Protein AF-0000000087064200 (afdb_homodimer)

Sequence (188 aa):
MVAATTAAKCGSTYVKVKMEGNAIARKIDISVHRSFESLTATLMRMFDICDEHLQKSFKIAYQDREGDWLLAEDVPWRTFIRCL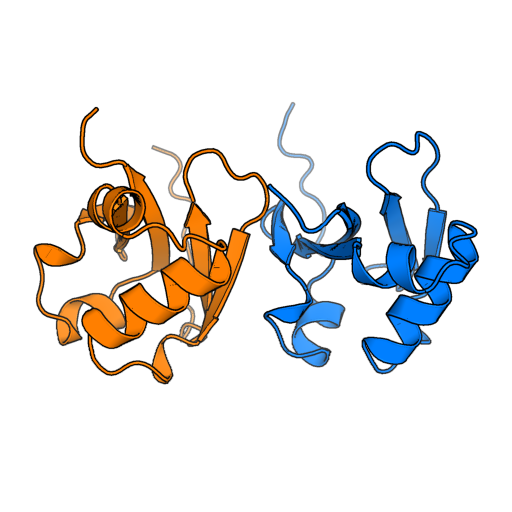KCIKLIRSGCMVAATTAAKCGSTYVKVKMEGNAIARKIDISVHRSFESLTATLMRMFDICDEHLQKSFKIAYQDREGDWLLAEDVPWRTFIRCLKCIKLIRSGC

Solvent-accessible surface area (backbone atoms only — not comparable to full-atom values): 11210 Å² total; per-residue (Å²): 133,78,80,71,76,77,68,88,56,91,61,66,57,55,32,45,36,40,38,73,97,49,94,70,66,49,76,44,63,54,76,82,44,89,43,64,67,57,44,50,56,52,51,30,58,74,68,68,53,79,49,66,74,60,54,69,35,46,42,54,31,25,26,36,85,85,65,49,36,29,42,48,88,54,50,58,63,73,58,46,74,72,39,54,60,34,39,33,40,36,74,65,72,129,134,88,71,75,76,73,72,83,54,95,61,66,56,54,32,48,34,37,39,75,96,49,83,59,27,40,46,41,63,54,76,81,46,90,44,64,69,58,43,51,56,51,52,31,56,74,70,68,53,77,51,66,73,61,53,68,36,48,40,51,32,25,25,36,85,86,66,48,78,41,60,48,90,79,49,57,62,73,58,46,74,73,36,54,63,34,38,33,42,37,70,67,74,124

Radius of gyration: 18.04 Å; Cα contacts (8 Å, |Δi|>4): 253; chains: 2; bounding box: 47×46×39 Å

Structure (mmCIF, N/CA/C/O backbone):
data_AF-0000000087064200-model_v1
#
loop_
_entity.id
_entity.type
_entity.pdbx_description
1 polymer 'Auxin-responsive protein'
#
loop_
_atom_site.group_PDB
_atom_site.id
_atom_site.type_symbol
_atom_site.label_atom_id
_atom_site.label_alt_id
_atom_site.label_comp_id
_atom_site.label_asym_id
_atom_site.label_entity_id
_atom_site.label_seq_id
_atom_site.pdbx_PDB_ins_code
_atom_site.Cartn_x
_atom_site.Cartn_y
_atom_site.Cartn_z
_atom_site.occupancy
_atom_site.B_iso_or_equiv
_atom_site.auth_seq_id
_atom_site.auth_comp_id
_atom_site.auth_asym_id
_atom_site.auth_atom_id
_atom_site.pdbx_PDB_model_num
ATOM 1 N N . MET A 1 1 ? -24.531 6.914 13.484 1 25.42 1 MET A N 1
ATOM 2 C CA . MET A 1 1 ? -24 8.266 13.367 1 25.42 1 MET A CA 1
ATOM 3 C C . MET A 1 1 ? -22.812 8.297 12.406 1 25.42 1 MET A C 1
ATOM 5 O O . MET A 1 1 ? -22.094 9.297 12.336 1 25.42 1 MET A O 1
ATOM 9 N N . VAL A 1 2 ? -22.578 7.145 11.641 1 31.11 2 VAL A N 1
ATOM 10 C CA . VAL A 1 2 ? -21.234 6.895 11.148 1 31.11 2 VAL A CA 1
ATOM 11 C C . VAL A 1 2 ? -20.953 7.777 9.93 1 31.11 2 VAL A C 1
ATOM 13 O O . VAL A 1 2 ? -19.812 7.871 9.477 1 31.11 2 VAL A O 1
ATOM 16 N N . ALA A 1 3 ? -21.922 8.047 8.992 1 31.3 3 ALA A N 1
ATOM 17 C CA . ALA A 1 3 ? -21.484 8.57 7.691 1 31.3 3 ALA A CA 1
ATOM 18 C C . ALA A 1 3 ? -21.125 10.047 7.789 1 31.3 3 ALA A C 1
ATOM 20 O O . ALA A 1 3 ? -22 10.906 7.879 1 31.3 3 ALA A O 1
ATOM 21 N N . ALA A 1 4 ? -20.062 10.453 8.523 1 37.19 4 ALA A N 1
ATOM 22 C CA . ALA A 1 4 ? -19.562 11.773 8.18 1 37.19 4 ALA A CA 1
ATOM 23 C C . ALA A 1 4 ? -19.281 11.891 6.684 1 37.19 4 ALA A C 1
ATOM 25 O O . ALA A 1 4 ? -18.562 11.07 6.113 1 37.19 4 ALA A O 1
ATOM 26 N N . THR A 1 5 ? -20.203 12.203 5.891 1 37.56 5 THR A N 1
ATOM 27 C CA . THR A 1 5 ? -20.219 12.57 4.48 1 37.56 5 THR A CA 1
ATOM 28 C C . THR A 1 5 ? -19.031 13.469 4.148 1 37.56 5 THR A C 1
ATOM 30 O O . THR A 1 5 ? -19 14.641 4.547 1 37.56 5 THR A O 1
ATOM 33 N N . THR A 1 6 ? -17.703 12.93 4.426 1 38.12 6 THR A N 1
ATOM 34 C CA . THR A 1 6 ? -16.562 13.789 4.168 1 38.12 6 THR A CA 1
ATOM 35 C C . THR A 1 6 ? -16.656 14.406 2.775 1 38.12 6 THR A C 1
ATOM 37 O O . THR A 1 6 ? -16.781 13.695 1.779 1 38.12 6 THR A O 1
ATOM 40 N N . ALA A 1 7 ? -17.281 15.562 2.539 1 38 7 ALA A N 1
ATOM 41 C CA . ALA A 1 7 ? -17.344 16.484 1.407 1 38 7 ALA A CA 1
ATOM 42 C C . ALA A 1 7 ? -16.047 16.453 0.595 1 38 7 ALA A C 1
ATOM 44 O O . ALA A 1 7 ? -14.977 16.203 1.141 1 38 7 ALA A O 1
ATOM 45 N N . ALA A 1 8 ? -16.016 16.172 -0.638 1 40.62 8 ALA A N 1
ATOM 46 C CA . ALA A 1 8 ? -14.977 16.297 -1.648 1 40.62 8 ALA A CA 1
ATOM 47 C C . ALA A 1 8 ? -14.266 17.641 -1.553 1 40.62 8 ALA A C 1
ATOM 49 O O . ALA A 1 8 ? -14.75 18.641 -2.09 1 40.62 8 ALA A O 1
ATOM 50 N N . LYS A 1 9 ? -14.117 18.328 -0.274 1 45.22 9 LYS A N 1
ATOM 51 C CA . LYS A 1 9 ? -13.656 19.688 -0.099 1 45.22 9 LYS A CA 1
ATOM 52 C C . LYS A 1 9 ? -12.438 19.984 -0.973 1 45.22 9 LYS A C 1
ATOM 54 O O . LYS A 1 9 ? -11.68 19.062 -1.312 1 45.22 9 LYS A O 1
ATOM 59 N N . CYS A 1 10 ? -12.445 20.938 -1.876 1 48.94 10 CYS A N 1
ATOM 60 C CA . CYS A 1 10 ? -11.305 21.641 -2.453 1 48.94 10 CYS A CA 1
ATOM 61 C C . CYS A 1 10 ? -10.094 21.562 -1.527 1 48.94 10 CYS A C 1
ATOM 63 O O . CYS A 1 10 ? -10.023 22.312 -0.542 1 48.94 10 CYS A O 1
ATOM 65 N N . GLY A 1 11 ? -9.781 20.281 -1.042 1 57.41 11 GLY A N 1
ATOM 66 C CA . GLY A 1 11 ? -8.992 19.828 0.089 1 57.41 11 GLY A CA 1
ATOM 67 C C . GLY A 1 11 ? -7.742 20.656 0.32 1 57.41 11 GLY A C 1
ATOM 68 O O . GLY A 1 11 ? -7.102 21.094 -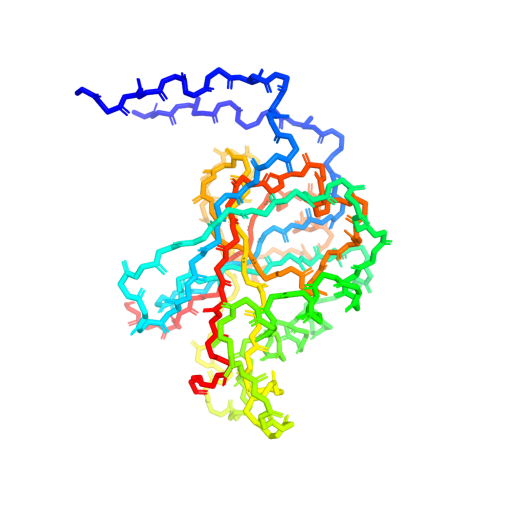0.634 1 57.41 11 GLY A O 1
ATOM 69 N N . SER A 1 12 ? -7.68 21.328 1.457 1 82.62 12 SER A N 1
ATOM 70 C CA . SER A 1 12 ? -6.457 21.953 1.971 1 82.62 12 SER A CA 1
ATOM 71 C C . SER A 1 12 ? -5.223 21.188 1.51 1 82.62 12 SER A C 1
ATOM 73 O O . SER A 1 12 ? -5.238 19.953 1.43 1 82.62 12 SER A O 1
ATOM 75 N N . THR A 1 13 ? -4.297 21.953 0.889 1 93.06 13 THR A N 1
ATOM 76 C CA . THR A 1 13 ? -3.016 21.344 0.558 1 93.06 13 THR A CA 1
ATOM 77 C C . THR A 1 13 ? -2.305 20.859 1.82 1 93.06 13 THR A C 1
ATOM 79 O O . THR A 1 13 ? -1.312 20.125 1.74 1 93.06 13 THR A O 1
ATOM 82 N N . TYR A 1 14 ? -2.914 21.281 2.961 1 96.25 14 TYR A N 1
ATOM 83 C CA . TYR A 1 14 ? -2.369 20.797 4.223 1 96.25 14 TYR A CA 1
ATOM 84 C C . TYR A 1 14 ? -2.973 19.438 4.594 1 96.25 14 TYR A C 1
ATOM 86 O O . TYR A 1 14 ? -4.195 19.266 4.57 1 96.25 14 TYR A O 1
ATOM 94 N N . VAL A 1 15 ? -2.037 18.547 4.965 1 97.75 15 VAL A N 1
ATOM 95 C CA . VAL A 1 15 ? -2.48 17.219 5.371 1 97.75 15 VAL A CA 1
ATOM 96 C C . VAL A 1 15 ? -1.863 16.859 6.719 1 97.75 15 VAL A C 1
ATOM 98 O O . VAL A 1 15 ? -0.764 17.312 7.047 1 97.75 15 VAL A O 1
ATOM 101 N N . LYS A 1 16 ? -2.639 16.094 7.492 1 98.25 16 LYS A N 1
ATOM 102 C CA . LYS A 1 16 ? -2.131 15.586 8.758 1 98.25 16 LYS A CA 1
ATOM 103 C C . LYS A 1 16 ? -1.104 14.477 8.531 1 98.25 16 LYS A C 1
ATOM 105 O O . LYS A 1 16 ? -1.252 13.664 7.617 1 98.25 16 LYS A O 1
ATOM 110 N N . VAL A 1 17 ? -0.124 14.477 9.391 1 98.81 17 VAL A N 1
ATOM 111 C CA . VAL A 1 17 ? 0.912 13.445 9.367 1 98.81 17 VAL A CA 1
ATOM 112 C C . VAL A 1 17 ? 1.034 12.805 10.75 1 98.81 17 VAL A C 1
ATOM 114 O O . VAL A 1 17 ? 1.208 13.508 11.75 1 98.81 17 VAL A O 1
ATOM 117 N N . LYS A 1 18 ? 0.947 11.5 10.766 1 98.62 18 LYS A N 1
ATOM 118 C CA . LYS A 1 18 ? 1.146 10.703 11.977 1 98.62 18 LYS A CA 1
ATOM 119 C C . LYS A 1 18 ? 2.391 9.828 11.859 1 98.62 18 LYS A C 1
ATOM 121 O O . LYS A 1 18 ? 2.85 9.539 10.758 1 98.62 18 LYS A O 1
ATOM 126 N N . MET A 1 19 ? 2.85 9.484 12.938 1 98.25 19 MET A N 1
ATOM 127 C CA . MET A 1 19 ? 3.924 8.492 13 1 98.25 19 MET A CA 1
ATOM 128 C C . MET A 1 19 ? 3.609 7.414 14.031 1 98.25 19 MET A C 1
ATOM 130 O O . MET A 1 19 ? 3.145 7.719 15.133 1 98.25 19 M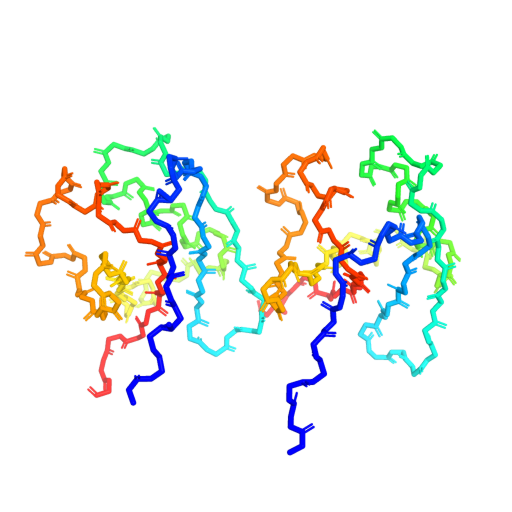ET A O 1
ATOM 134 N N . GLU A 1 20 ? 3.809 6.199 13.57 1 96.94 20 GLU A N 1
ATOM 135 C CA . GLU A 1 20 ? 3.625 5.078 14.484 1 96.94 20 GLU A CA 1
ATOM 136 C C . GLU A 1 20 ? 4.445 5.266 15.758 1 96.94 20 GLU A C 1
ATOM 138 O O . GLU A 1 20 ? 5.656 5.492 15.695 1 96.94 20 GLU A O 1
ATOM 143 N N . GLY A 1 21 ? 3.75 5.086 16.922 1 95.44 21 GLY A N 1
ATOM 144 C CA . GLY A 1 21 ? 4.438 5.156 18.203 1 95.44 21 GLY A CA 1
ATOM 145 C C . GLY A 1 21 ? 4.59 6.578 18.719 1 95.44 21 GLY A C 1
ATOM 146 O O . GLY A 1 21 ? 5.133 6.793 19.812 1 95.44 21 GLY A O 1
ATOM 147 N N . ASN A 1 22 ? 4.156 7.547 17.984 1 96.81 22 ASN A N 1
ATOM 148 C CA . ASN A 1 22 ? 4.184 8.945 18.391 1 96.81 22 ASN A CA 1
ATOM 149 C C . ASN A 1 22 ? 2.777 9.5 18.594 1 96.81 22 ASN A C 1
ATOM 151 O O . ASN A 1 22 ? 1.937 9.406 17.703 1 96.81 22 ASN A O 1
ATOM 155 N N . ALA A 1 23 ? 2.438 10.102 19.734 1 96.5 23 ALA A N 1
ATOM 156 C CA . ALA A 1 23 ? 1.09 10.523 20.109 1 96.5 23 ALA A CA 1
ATOM 157 C C . ALA A 1 23 ? 0.734 11.859 19.453 1 96.5 23 ALA A C 1
ATOM 159 O O . ALA A 1 23 ? -0.437 12.242 19.406 1 96.5 23 ALA A O 1
ATOM 160 N N . ILE A 1 24 ? 1.702 12.57 19.031 1 98.12 24 ILE A N 1
ATOM 161 C CA . ILE A 1 24 ? 1.454 13.922 18.547 1 98.12 24 ILE A CA 1
ATOM 162 C C . ILE A 1 24 ? 1.578 13.945 17.031 1 98.12 24 ILE A C 1
ATOM 164 O O . ILE A 1 24 ? 2.648 13.672 16.484 1 98.12 24 ILE A O 1
ATOM 168 N N . ALA A 1 25 ? 0.573 14.289 16.359 1 98.5 25 ALA A N 1
ATOM 169 C CA . ALA A 1 25 ? 0.552 14.461 14.898 1 98.5 25 ALA A CA 1
ATOM 170 C C . ALA A 1 25 ? 1.079 15.836 14.5 1 98.5 25 ALA A C 1
ATOM 172 O O . ALA A 1 25 ? 1.231 16.719 15.344 1 98.5 25 ALA A O 1
ATOM 173 N N . ARG A 1 26 ? 1.417 15.992 13.203 1 98.62 26 ARG A N 1
ATOM 174 C CA . ARG A 1 26 ? 1.839 17.25 12.594 1 98.62 26 ARG A CA 1
ATOM 175 C C . ARG A 1 26 ? 1.011 17.562 11.352 1 98.62 26 ARG A C 1
ATOM 177 O O . ARG A 1 26 ? 0.154 16.766 10.961 1 98.62 26 ARG A O 1
ATOM 184 N N . LYS A 1 27 ? 1.124 18.734 10.875 1 98.31 27 LYS A N 1
ATOM 185 C CA . LYS A 1 27 ? 0.477 19.156 9.641 1 98.31 27 LYS A CA 1
ATOM 186 C C . LYS A 1 27 ? 1.505 19.641 8.617 1 98.31 27 LYS A C 1
ATOM 188 O O . LYS A 1 27 ? 2.428 20.391 8.961 1 98.31 27 LYS A O 1
ATOM 193 N N . ILE A 1 28 ? 1.306 19.25 7.352 1 98.25 28 ILE A N 1
ATOM 194 C CA . ILE A 1 28 ? 2.275 19.594 6.32 1 98.25 28 ILE A CA 1
ATOM 195 C C . ILE A 1 28 ? 1.548 20.141 5.094 1 98.25 28 ILE A C 1
ATOM 197 O O . ILE A 1 28 ? 0.455 19.672 4.758 1 98.25 28 ILE A O 1
ATOM 201 N N . ASP A 1 29 ? 2.166 21.094 4.438 1 97.69 29 ASP A N 1
ATOM 202 C CA . ASP A 1 29 ? 1.7 21.531 3.127 1 97.69 29 ASP A CA 1
ATOM 203 C C . ASP A 1 29 ? 2.277 20.672 2.012 1 97.69 29 ASP A C 1
ATOM 205 O O . ASP A 1 29 ? 3.463 20.766 1.686 1 97.69 29 ASP A O 1
ATOM 209 N N . ILE A 1 30 ? 1.449 19.875 1.338 1 97.25 30 ILE A N 1
ATOM 210 C CA . ILE A 1 30 ? 1.924 18.906 0.354 1 97.25 30 ILE A CA 1
ATOM 211 C C . ILE A 1 30 ? 2.256 19.609 -0.954 1 97.25 30 ILE A C 1
ATOM 213 O O . ILE A 1 30 ? 3.023 19.109 -1.772 1 97.25 30 ILE A O 1
ATOM 217 N N . SER A 1 31 ? 1.748 20.734 -1.146 1 95.88 31 SER A N 1
ATOM 218 C CA . SER A 1 31 ? 1.866 21.438 -2.418 1 95.88 31 SER A CA 1
ATOM 219 C C . SER A 1 31 ? 3.289 21.938 -2.641 1 95.88 31 SER A C 1
ATOM 221 O O . SER A 1 31 ? 3.662 22.281 -3.764 1 95.88 31 SER A O 1
ATOM 223 N N . VAL A 1 32 ? 4.008 22.016 -1.625 1 97.38 32 VAL A N 1
ATOM 224 C CA . VAL A 1 32 ? 5.363 22.547 -1.777 1 97.38 32 VAL A CA 1
ATOM 225 C C . VAL A 1 32 ? 6.305 21.422 -2.203 1 97.38 32 VAL A C 1
ATOM 227 O O . VAL A 1 32 ? 7.48 21.672 -2.492 1 97.38 32 VAL A O 1
ATOM 230 N N . HIS A 1 33 ? 5.836 20.266 -2.238 1 97.94 33 HIS A N 1
ATOM 231 C CA . HIS A 1 33 ? 6.652 19.125 -2.631 1 97.94 33 HIS A CA 1
ATOM 232 C C . HIS A 1 33 ? 6.34 18.688 -4.059 1 97.94 33 HIS A C 1
ATOM 234 O O . HIS A 1 33 ? 5.176 18.641 -4.461 1 97.94 33 HIS A O 1
ATOM 240 N N . ARG A 1 34 ? 7.438 18.266 -4.672 1 97.56 34 ARG A N 1
ATOM 241 C CA . ARG A 1 34 ? 7.277 17.844 -6.059 1 97.56 34 ARG A CA 1
ATOM 242 C C . ARG A 1 34 ? 7.715 16.406 -6.25 1 97.56 34 ARG A C 1
ATOM 244 O O . ARG A 1 34 ? 7.777 15.914 -7.379 1 97.56 34 ARG A O 1
ATOM 251 N N . SER A 1 35 ? 8.148 15.742 -5.172 1 97.81 35 SER A N 1
ATOM 252 C CA . SER A 1 35 ? 8.617 14.359 -5.23 1 97.81 35 SER A CA 1
ATOM 253 C C . SER A 1 35 ? 8.57 13.703 -3.852 1 97.81 35 SER A C 1
ATOM 255 O O . SER A 1 35 ? 8.492 14.398 -2.834 1 97.81 35 SER A O 1
ATOM 257 N N . PHE A 1 36 ? 8.734 12.414 -3.932 1 98.25 36 PHE A N 1
ATOM 258 C CA . PHE A 1 36 ? 8.797 11.664 -2.682 1 98.25 36 PHE A CA 1
ATOM 259 C C . PHE A 1 36 ? 10.078 11.984 -1.923 1 98.25 36 PHE A C 1
ATOM 261 O O . PHE A 1 36 ? 10.086 12 -0.69 1 98.25 36 PHE A O 1
ATOM 268 N N . GLU A 1 37 ? 11.109 12.195 -2.621 1 97.69 37 GLU A N 1
ATOM 269 C CA . GLU A 1 37 ? 12.383 12.523 -1.98 1 97.69 37 GLU A CA 1
ATOM 270 C C . GLU A 1 37 ? 12.258 13.789 -1.131 1 97.69 37 GLU A C 1
ATOM 272 O O . GLU A 1 37 ? 12.656 13.805 0.034 1 97.69 37 GLU A O 1
ATOM 277 N N . SER A 1 38 ? 11.656 14.805 -1.731 1 98.06 38 SER A N 1
ATOM 278 C CA . SER A 1 38 ? 11.445 16.062 -1.023 1 98.06 38 SER A CA 1
ATOM 279 C C . SER A 1 38 ? 10.508 15.875 0.165 1 98.06 38 SER A C 1
ATOM 281 O O . SER A 1 38 ? 10.773 16.375 1.259 1 98.06 38 SER A O 1
ATOM 283 N N . LEU A 1 39 ? 9.469 15.133 0.013 1 98.56 39 LEU A N 1
ATOM 284 C CA . LEU A 1 39 ? 8.516 14.859 1.081 1 98.56 39 LEU A CA 1
ATOM 285 C C . LEU A 1 39 ? 9.18 14.094 2.223 1 98.56 39 LEU A C 1
ATOM 287 O O . LEU A 1 39 ? 9.055 14.484 3.389 1 98.56 39 LEU A O 1
ATOM 291 N N . THR A 1 40 ? 9.875 13.055 1.915 1 98.31 40 THR A N 1
ATOM 292 C CA . THR A 1 40 ? 10.523 12.195 2.906 1 98.31 40 THR A CA 1
ATOM 293 C C . THR A 1 40 ? 11.492 13 3.768 1 98.31 40 THR A C 1
ATOM 295 O O . THR A 1 40 ? 11.477 12.898 4.996 1 98.31 40 THR A O 1
ATOM 298 N N . ALA A 1 41 ? 12.25 13.82 3.139 1 98 41 ALA A N 1
ATOM 299 C CA . ALA A 1 41 ? 13.203 14.656 3.869 1 98 41 ALA A CA 1
ATOM 300 C C . ALA A 1 41 ? 12.484 15.539 4.891 1 98 41 ALA A C 1
ATOM 302 O O . ALA A 1 41 ? 12.938 15.656 6.035 1 98 41 ALA A O 1
ATOM 303 N N . THR A 1 42 ? 11.383 16.172 4.461 1 98.25 42 THR A N 1
ATOM 304 C CA . THR A 1 42 ? 10.625 17.047 5.34 1 98.25 42 THR A CA 1
ATOM 305 C C . THR A 1 42 ? 10.023 16.266 6.504 1 98.25 42 THR A C 1
ATOM 307 O O . THR A 1 42 ? 10.117 16.688 7.656 1 98.25 42 THR A O 1
ATOM 310 N N . LEU A 1 43 ? 9.516 15.055 6.223 1 98.56 43 LEU A N 1
ATOM 311 C CA . LEU A 1 43 ? 8.898 14.227 7.258 1 98.56 43 LEU A CA 1
ATOM 312 C C . LEU A 1 43 ? 9.938 13.797 8.289 1 98.56 43 LEU A C 1
ATOM 314 O O . LEU A 1 43 ? 9.688 13.844 9.492 1 98.56 43 LEU A O 1
ATOM 318 N N . MET A 1 44 ? 11.094 13.406 7.859 1 98.44 44 MET A N 1
ATOM 319 C CA . MET A 1 44 ? 12.164 12.992 8.766 1 98.44 44 MET A CA 1
ATOM 320 C C . MET A 1 44 ? 12.562 14.141 9.688 1 98.44 44 MET A C 1
ATOM 322 O O . MET A 1 44 ? 12.758 13.938 10.891 1 98.44 44 MET A O 1
ATOM 326 N N . ARG A 1 45 ? 12.594 15.281 9.148 1 98 45 ARG A N 1
ATOM 327 C CA . ARG A 1 45 ? 12.906 16.469 9.938 1 98 45 ARG A CA 1
ATOM 328 C C . ARG A 1 45 ? 11.797 16.766 10.945 1 98 45 ARG A C 1
ATOM 330 O O . ARG A 1 45 ? 12.07 17.062 12.109 1 98 45 ARG A O 1
ATOM 337 N N . MET A 1 46 ? 10.609 16.641 10.523 1 98.12 46 MET A N 1
ATOM 338 C CA . MET A 1 46 ? 9.445 16.969 11.344 1 98.12 46 MET A CA 1
ATOM 339 C C . MET A 1 46 ? 9.406 16.094 12.586 1 98.12 46 MET A C 1
ATOM 341 O O . MET A 1 46 ? 9 16.547 13.656 1 98.12 46 MET A O 1
ATOM 345 N N . PHE A 1 47 ? 9.875 14.891 12.469 1 98.19 47 PHE A N 1
ATOM 346 C CA . PHE A 1 47 ? 9.805 13.961 13.594 1 98.19 47 PHE A CA 1
ATOM 347 C C . PHE A 1 47 ? 11.195 13.688 14.156 1 98.19 47 PHE A C 1
ATOM 349 O O . PHE A 1 47 ? 11.391 12.727 14.906 1 98.19 47 PHE A O 1
ATOM 356 N N . ASP A 1 48 ? 12.125 14.484 13.789 1 97.69 48 ASP A N 1
ATOM 357 C CA . ASP A 1 48 ? 13.484 14.5 14.32 1 97.69 48 ASP A CA 1
ATOM 358 C C . ASP A 1 48 ? 14.164 13.148 14.148 1 97.69 48 ASP A C 1
ATOM 360 O O . ASP A 1 48 ? 14.797 12.641 15.07 1 97.69 48 ASP A O 1
ATOM 364 N N . ILE A 1 49 ? 13.992 12.547 13.047 1 97.12 49 ILE A N 1
ATOM 365 C CA . ILE A 1 49 ? 14.68 11.305 12.703 1 97.12 49 ILE A CA 1
ATOM 366 C C . ILE A 1 49 ? 15.953 11.617 11.922 1 97.12 49 ILE A C 1
ATOM 368 O O . ILE A 1 49 ? 15.898 11.906 10.719 1 97.12 49 ILE A O 1
ATOM 372 N N . CYS A 1 50 ? 17.109 11.359 12.516 1 95.75 50 CYS A N 1
ATOM 373 C CA . CYS A 1 50 ? 18.344 11.844 11.93 1 95.75 50 CYS A CA 1
ATOM 374 C C . CYS A 1 50 ? 19.25 10.688 11.523 1 95.75 50 CYS A C 1
ATOM 376 O O . CYS A 1 50 ? 20.047 10.805 10.594 1 95.75 50 CYS A O 1
ATOM 378 N N . ASP A 1 51 ? 19.047 9.594 12.125 1 96.56 51 ASP A N 1
ATOM 379 C CA . ASP A 1 51 ? 19.844 8.414 11.812 1 96.56 51 ASP A CA 1
ATOM 380 C C . ASP A 1 51 ? 19.422 7.805 10.469 1 96.56 51 ASP A C 1
ATOM 382 O O . ASP A 1 51 ? 18.25 7.5 10.258 1 96.56 51 ASP A O 1
ATOM 386 N N . GLU A 1 52 ? 20.469 7.586 9.688 1 94.62 52 GLU A N 1
ATOM 387 C CA . GLU A 1 52 ? 20.188 7.109 8.328 1 94.62 52 GLU A CA 1
ATOM 388 C C . GLU A 1 52 ? 19.594 5.711 8.352 1 94.62 52 GLU A C 1
ATOM 390 O O . GLU A 1 52 ? 18.703 5.402 7.559 1 94.62 52 GLU A O 1
ATOM 395 N N . HIS A 1 53 ? 20.156 4.902 9.266 1 95 53 HIS A N 1
ATOM 396 C CA . HIS A 1 53 ? 19.625 3.541 9.359 1 95 53 HIS A CA 1
ATOM 397 C C . HIS A 1 53 ? 18.172 3.539 9.797 1 95 53 HIS A C 1
ATOM 399 O O . HIS A 1 53 ? 17.359 2.766 9.273 1 95 53 HIS A O 1
ATOM 405 N N . LEU A 1 54 ? 17.844 4.469 10.664 1 94.94 54 LEU A N 1
ATOM 406 C CA . LEU A 1 54 ? 16.469 4.602 11.141 1 94.94 54 LEU A CA 1
ATOM 407 C C . LEU A 1 54 ? 15.562 5.148 10.047 1 94.94 54 LEU A C 1
ATOM 409 O O . LEU A 1 54 ? 14.438 4.676 9.867 1 94.94 54 LEU A O 1
ATOM 413 N N . GLN A 1 55 ? 16.031 6.055 9.289 1 96.56 55 GLN A N 1
ATOM 414 C CA . GLN A 1 55 ? 15.273 6.637 8.188 1 96.56 55 GLN A CA 1
ATOM 415 C C . GLN A 1 55 ? 14.836 5.57 7.191 1 96.56 55 GLN A C 1
ATOM 417 O O . GLN A 1 55 ? 13.703 5.586 6.711 1 96.56 55 GLN A O 1
ATOM 422 N N . LYS A 1 56 ? 15.719 4.645 6.992 1 95.19 56 LYS A N 1
ATOM 423 C CA . LYS A 1 56 ? 15.469 3.615 5.988 1 95.19 56 LYS A CA 1
ATOM 424 C C . LYS A 1 56 ? 14.422 2.617 6.473 1 95.19 56 LYS A C 1
ATOM 426 O O . LYS A 1 56 ? 13.859 1.868 5.676 1 95.19 56 LYS A O 1
ATOM 431 N N . SER A 1 57 ? 14.219 2.619 7.781 1 95.81 57 SER A N 1
ATOM 432 C CA . SER A 1 57 ? 13.297 1.646 8.352 1 95.81 57 SER A CA 1
ATOM 433 C C . SER A 1 57 ? 11.852 2.135 8.25 1 95.81 57 SER A C 1
ATOM 435 O O . SER A 1 57 ? 10.914 1.362 8.461 1 95.81 57 SER A O 1
ATOM 437 N N . PHE A 1 58 ? 11.672 3.369 7.867 1 97.06 58 PHE A N 1
ATOM 438 C CA . PHE A 1 58 ? 10.328 3.934 7.773 1 97.06 58 PHE A CA 1
ATOM 439 C C . PHE A 1 58 ? 9.828 3.908 6.332 1 97.06 58 PHE A C 1
ATOM 441 O O . PHE A 1 58 ? 10.617 4.051 5.395 1 97.06 58 PHE A O 1
ATOM 448 N N . LYS A 1 59 ? 8.5 3.748 6.242 1 97.62 59 LYS A N 1
ATOM 449 C CA . LYS A 1 59 ? 7.773 3.895 4.984 1 97.62 59 LYS A CA 1
ATOM 450 C C . LYS A 1 59 ? 6.621 4.887 5.129 1 97.62 59 LYS A C 1
ATOM 452 O O . LYS A 1 59 ? 6.145 5.133 6.238 1 97.62 59 LYS A O 1
ATOM 457 N N . ILE A 1 60 ? 6.27 5.461 4.012 1 98.62 60 ILE A N 1
ATOM 458 C CA . ILE A 1 60 ? 5.133 6.375 3.992 1 98.62 60 ILE A CA 1
ATOM 459 C C . ILE A 1 60 ? 3.871 5.621 3.58 1 98.62 60 ILE A C 1
ATOM 461 O O . ILE A 1 60 ? 3.785 5.105 2.463 1 98.62 60 ILE A O 1
ATOM 465 N N . ALA A 1 61 ? 2.994 5.48 4.523 1 98.62 61 ALA A N 1
ATOM 466 C CA . ALA A 1 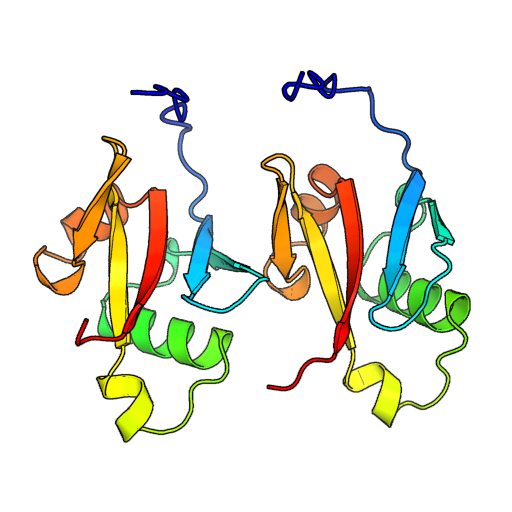61 ? 1.633 5.066 4.199 1 98.62 61 ALA A CA 1
ATOM 467 C C . ALA A 1 61 ? 0.704 6.27 4.086 1 98.62 61 ALA A C 1
ATOM 469 O O . ALA A 1 61 ? 0.962 7.32 4.68 1 98.62 61 ALA A O 1
ATOM 470 N N . TYR A 1 62 ? -0.324 6.156 3.273 1 98.5 62 TYR A N 1
ATOM 471 C CA . TYR A 1 62 ? -1.321 7.215 3.176 1 98.5 62 TYR A CA 1
ATOM 472 C C . TYR A 1 62 ? -2.73 6.637 3.129 1 98.5 62 TYR A C 1
ATOM 474 O O . TYR A 1 62 ? -2.928 5.508 2.674 1 98.5 62 TYR A O 1
ATOM 482 N N . GLN A 1 63 ? -3.656 7.367 3.65 1 98.19 63 GLN A N 1
ATOM 483 C CA . GLN A 1 63 ? -5.07 7.031 3.516 1 98.19 63 GLN A CA 1
ATOM 484 C C . GLN A 1 63 ? -5.648 7.594 2.221 1 98.19 63 GLN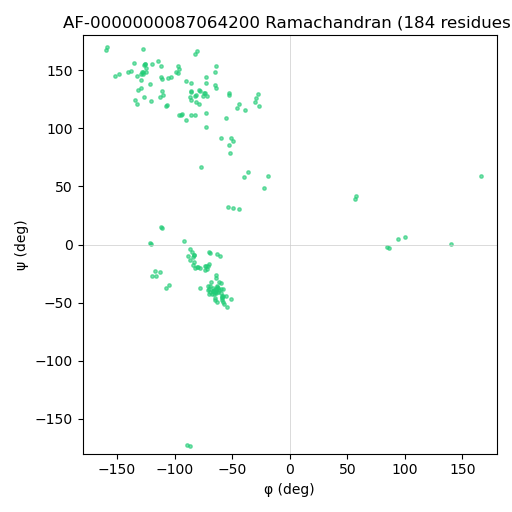 A C 1
ATOM 486 O O . GLN A 1 63 ? -5.516 8.789 1.943 1 98.19 63 GLN A O 1
ATOM 491 N N . ASP A 1 64 ? -6.25 6.715 1.466 1 96.44 64 ASP A N 1
ATOM 492 C CA . ASP A 1 64 ? -6.824 7.184 0.207 1 96.44 64 ASP A CA 1
ATOM 493 C C . ASP A 1 64 ? -8.266 7.641 0.396 1 96.44 64 ASP A C 1
ATOM 495 O O . ASP A 1 64 ? -8.742 7.77 1.527 1 96.44 64 ASP A O 1
ATOM 499 N N . ARG A 1 65 ? -8.906 7.941 -0.727 1 93.69 65 ARG A N 1
ATOM 500 C CA . ARG A 1 65 ? -10.258 8.484 -0.698 1 93.69 65 ARG A CA 1
ATOM 501 C C . ARG A 1 65 ? -11.25 7.48 -0.115 1 93.69 65 ARG A C 1
ATOM 503 O O . ARG A 1 65 ? -12.273 7.867 0.45 1 93.69 65 ARG A O 1
ATOM 510 N N . GLU A 1 66 ? -10.938 6.168 -0.292 1 93.5 66 GLU A N 1
ATOM 511 C CA . GLU A 1 66 ? -11.812 5.109 0.193 1 93.5 66 GLU A CA 1
ATOM 512 C C . GLU A 1 66 ? -11.57 4.824 1.672 1 93.5 66 GLU A C 1
ATOM 514 O O . GLU A 1 66 ? -12.297 4.047 2.289 1 93.5 66 GLU A O 1
ATOM 519 N N . GLY A 1 67 ? -10.57 5.391 2.207 1 95.88 67 GLY A N 1
ATOM 520 C CA . GLY A 1 67 ? -10.281 5.234 3.623 1 95.88 67 GLY A CA 1
ATOM 521 C C . GLY A 1 67 ? -9.305 4.113 3.912 1 95.88 67 GLY A C 1
ATOM 522 O O . GLY A 1 67 ? -9.07 3.77 5.074 1 95.88 67 GLY A O 1
ATOM 523 N N . ASP A 1 68 ? -8.773 3.502 2.859 1 97.06 68 ASP A N 1
ATOM 524 C CA . ASP A 1 68 ? -7.773 2.447 3.012 1 97.06 68 ASP A CA 1
ATOM 525 C C . ASP A 1 68 ? -6.367 3.035 3.121 1 97.06 68 ASP A C 1
ATOM 527 O O . ASP A 1 68 ? -6.043 4.012 2.443 1 97.06 68 ASP A O 1
ATOM 531 N N . TRP A 1 69 ? -5.562 2.465 4.012 1 98.19 69 TRP A N 1
ATOM 532 C CA . TRP A 1 69 ? -4.145 2.797 4.02 1 98.19 69 TRP A CA 1
ATOM 533 C C . TRP A 1 69 ? -3.406 2.061 2.904 1 98.19 69 TRP A C 1
ATOM 535 O O . TRP A 1 69 ? -3.607 0.859 2.707 1 98.19 69 TRP A O 1
ATOM 545 N N . LEU A 1 70 ? -2.615 2.791 2.168 1 98.62 70 LEU A N 1
ATOM 546 C CA . LEU A 1 70 ? -1.816 2.271 1.063 1 98.62 70 LEU A CA 1
ATOM 547 C C . LEU A 1 70 ? -0.357 2.691 1.203 1 98.62 70 LEU A C 1
ATOM 549 O O . LEU A 1 70 ? -0.063 3.75 1.764 1 98.62 70 LEU A O 1
ATOM 553 N N . LEU A 1 71 ? 0.523 1.863 0.746 1 98.38 71 LEU A N 1
ATOM 554 C CA . LEU A 1 71 ? 1.925 2.266 0.698 1 98.38 71 LEU A CA 1
ATOM 555 C C . LEU A 1 71 ? 2.17 3.242 -0.446 1 98.38 71 LEU A C 1
ATOM 557 O O . LEU A 1 71 ? 1.88 2.936 -1.604 1 98.38 71 LEU A O 1
ATOM 561 N N . ALA A 1 72 ? 2.768 4.332 -0.111 1 98.31 72 ALA A N 1
ATOM 562 C CA . ALA A 1 72 ? 2.951 5.418 -1.07 1 98.31 72 ALA A CA 1
ATOM 563 C C . ALA A 1 72 ? 3.932 5.02 -2.17 1 98.31 72 ALA A C 1
ATOM 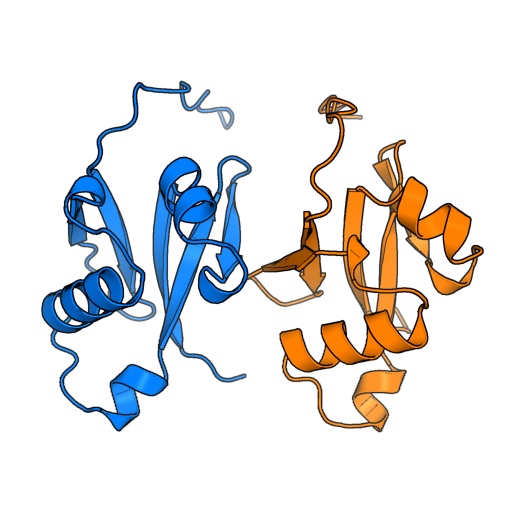565 O O . ALA A 1 72 ? 3.805 5.461 -3.314 1 98.31 72 ALA A O 1
ATOM 566 N N . GLU A 1 73 ? 4.898 4.211 -1.844 1 95.25 73 GLU A N 1
ATOM 567 C CA . GLU A 1 73 ? 5.961 3.896 -2.795 1 95.25 73 GLU A CA 1
ATOM 568 C C . GLU A 1 73 ? 5.438 3.029 -3.938 1 95.25 73 GLU A C 1
ATOM 570 O O . GLU A 1 73 ? 6.129 2.838 -4.941 1 95.25 73 GLU A O 1
ATOM 575 N N . ASP A 1 74 ? 4.211 2.613 -3.818 1 97.19 74 ASP A N 1
ATOM 576 C CA . ASP A 1 74 ? 3.643 1.756 -4.855 1 97.19 74 ASP A CA 1
ATOM 577 C C . ASP A 1 74 ? 3.006 2.586 -5.969 1 97.19 74 ASP A C 1
ATOM 579 O O . ASP A 1 74 ? 2.633 2.051 -7.012 1 97.19 74 ASP A O 1
ATOM 583 N N . VAL A 1 75 ? 2.854 3.816 -5.848 1 96.88 75 VAL A N 1
ATOM 584 C CA . VAL A 1 75 ? 2.102 4.625 -6.801 1 96.88 75 VAL A CA 1
ATOM 585 C C . VAL A 1 75 ? 2.965 5.781 -7.293 1 96.88 75 VAL A C 1
ATOM 587 O O . VAL A 1 75 ? 3.895 6.207 -6.605 1 96.88 75 VAL A O 1
ATOM 590 N N . PRO A 1 76 ? 2.617 6.281 -8.508 1 96.19 76 PRO A N 1
ATOM 591 C CA . PRO A 1 76 ? 3.309 7.496 -8.945 1 96.19 76 PRO A CA 1
ATOM 592 C C . PRO A 1 76 ? 3.021 8.695 -8.047 1 96.19 76 PRO A C 1
ATOM 594 O O . PRO A 1 76 ? 1.919 8.82 -7.508 1 96.19 76 PRO A O 1
ATOM 597 N N . TRP A 1 77 ? 3.951 9.648 -8 1 97.88 77 TRP A N 1
ATOM 598 C CA . TRP A 1 77 ? 3.84 10.859 -7.184 1 97.88 77 TRP A CA 1
ATOM 599 C C . TRP A 1 77 ? 2.559 11.617 -7.508 1 97.88 77 TRP A C 1
ATOM 601 O O . TRP A 1 77 ? 1.819 12.016 -6.605 1 97.88 77 TRP A O 1
ATOM 611 N N . ARG A 1 78 ? 2.256 11.758 -8.766 1 96.19 78 ARG A N 1
ATOM 612 C CA . ARG A 1 78 ? 1.092 12.523 -9.203 1 96.19 78 ARG A CA 1
ATOM 613 C C . ARG A 1 78 ? -0.199 11.906 -8.68 1 96.19 78 ARG A C 1
ATOM 615 O O . AR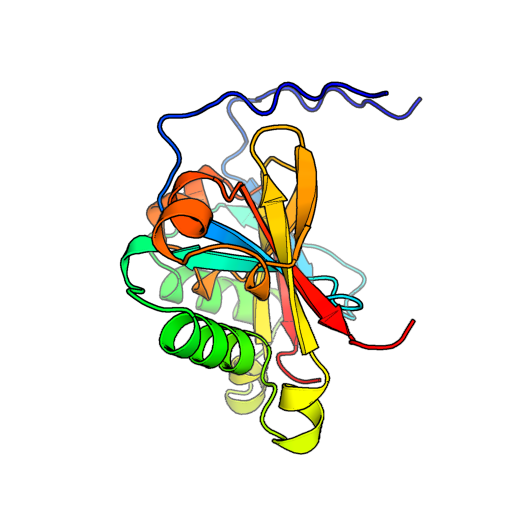G A 1 78 ? -1.127 12.617 -8.297 1 96.19 78 ARG A O 1
ATOM 622 N N . THR A 1 79 ? -0.253 10.594 -8.633 1 95.88 79 THR A N 1
ATOM 623 C CA . THR A 1 79 ? -1.415 9.891 -8.102 1 95.88 79 THR A CA 1
ATOM 624 C C . THR A 1 79 ? -1.511 10.07 -6.586 1 95.88 79 THR A C 1
ATOM 626 O O . THR A 1 79 ? -2.588 10.352 -6.055 1 95.88 79 THR A O 1
ATOM 629 N N . PHE A 1 80 ? -0.447 9.969 -5.984 1 97.06 80 PHE A N 1
ATOM 630 C CA . PHE A 1 80 ? -0.362 10.109 -4.535 1 97.06 80 PHE A CA 1
ATOM 631 C C . PHE A 1 80 ? -0.907 11.461 -4.086 1 97.06 80 PHE A C 1
ATOM 633 O O . PHE A 1 80 ? -1.842 11.523 -3.285 1 97.06 80 PHE A O 1
ATOM 640 N N . ILE A 1 81 ? -0.459 12.492 -4.668 1 96.94 81 ILE A N 1
ATOM 641 C CA . ILE A 1 81 ? -0.794 13.82 -4.172 1 96.94 81 ILE A CA 1
ATOM 642 C C . ILE A 1 81 ? -2.244 14.148 -4.52 1 96.94 81 ILE A C 1
ATOM 644 O O . ILE A 1 81 ? -2.846 15.039 -3.914 1 96.94 81 ILE A O 1
ATOM 648 N N . ARG A 1 82 ? -2.723 13.523 -5.434 1 93.94 82 ARG A N 1
ATOM 649 C CA . ARG A 1 82 ? -4.102 13.789 -5.824 1 93.94 82 ARG A CA 1
ATOM 650 C C . ARG A 1 82 ? -5.078 13.016 -4.938 1 93.94 82 ARG A C 1
ATOM 652 O O . ARG A 1 82 ? -6.266 13.352 -4.883 1 93.94 82 ARG A O 1
ATOM 659 N N . CYS A 1 83 ? -4.613 12.023 -4.188 1 94.25 83 CYS A N 1
ATOM 660 C CA . CYS A 1 83 ? -5.539 11.117 -3.527 1 94.25 83 CYS A CA 1
ATOM 661 C C . CYS A 1 83 ? -5.363 11.156 -2.014 1 94.25 83 CYS A C 1
ATOM 663 O O . CYS A 1 83 ? -6.293 10.844 -1.267 1 94.25 83 CYS A O 1
ATOM 665 N N . LEU A 1 84 ? -4.246 11.469 -1.565 1 97.38 84 LEU A N 1
ATOM 666 C CA . LEU A 1 84 ? -3.924 11.305 -0.153 1 97.38 84 LEU A CA 1
ATOM 667 C C . LEU A 1 84 ? -4.789 12.211 0.713 1 97.38 84 LEU A C 1
ATOM 669 O O . LEU A 1 84 ? -5.051 13.359 0.349 1 97.38 84 LEU A O 1
ATOM 673 N N . LYS A 1 85 ? -5.25 11.672 1.778 1 97.25 85 LYS A N 1
ATOM 674 C CA . LYS A 1 85 ? -6.008 12.414 2.781 1 97.25 85 LYS A CA 1
ATOM 675 C C . LYS A 1 85 ? -5.184 12.633 4.047 1 97.25 85 LYS A C 1
ATOM 677 O O . LYS A 1 85 ? -5.324 13.656 4.719 1 97.25 85 LYS A O 1
ATOM 682 N N . CYS A 1 86 ? -4.43 11.609 4.348 1 97.88 86 CYS A N 1
ATOM 683 C CA . CYS A 1 86 ? -3.592 11.562 5.543 1 97.88 86 CYS A CA 1
ATOM 684 C C . CYS A 1 86 ? -2.336 10.734 5.297 1 97.88 86 CYS A C 1
ATOM 686 O O . CYS A 1 86 ? -2.344 9.812 4.48 1 97.88 86 CYS A O 1
ATOM 688 N N . ILE A 1 87 ? -1.229 11.172 5.988 1 98.75 87 ILE A N 1
ATOM 689 C CA . ILE A 1 87 ? 0.025 10.438 5.875 1 98.75 87 ILE A CA 1
ATOM 690 C C . ILE A 1 87 ? 0.359 9.773 7.211 1 98.75 87 ILE A C 1
ATOM 692 O O . ILE A 1 87 ? 0.128 10.359 8.273 1 98.75 87 ILE A O 1
ATOM 696 N N . LYS A 1 88 ? 0.923 8.609 7.152 1 98.69 88 LYS A N 1
ATOM 697 C CA . LYS A 1 88 ? 1.442 7.922 8.328 1 98.69 88 LYS A CA 1
ATOM 698 C C . LYS A 1 88 ? 2.826 7.336 8.062 1 98.69 88 LYS A C 1
ATOM 700 O O . LYS A 1 88 ? 3.021 6.625 7.078 1 98.69 88 LYS A O 1
ATOM 705 N N . LEU A 1 89 ? 3.744 7.691 8.859 1 98.56 89 LEU A N 1
ATOM 706 C CA . LEU A 1 89 ? 5.043 7.027 8.844 1 98.56 89 LEU A CA 1
ATOM 707 C C . LEU A 1 89 ? 4.992 5.715 9.625 1 98.56 89 LEU A C 1
ATOM 709 O O . LEU A 1 89 ? 4.688 5.707 10.812 1 98.56 89 LEU A O 1
ATOM 713 N N . ILE A 1 90 ? 5.34 4.648 8.938 1 97.62 90 ILE A N 1
ATOM 714 C CA . ILE A 1 90 ? 5.289 3.324 9.547 1 97.62 90 ILE A CA 1
ATOM 715 C C . ILE A 1 90 ? 6.648 2.646 9.422 1 97.62 90 ILE A C 1
ATOM 717 O O . ILE A 1 90 ? 7.434 2.979 8.531 1 97.62 90 ILE A O 1
ATOM 721 N N . ARG A 1 91 ? 6.934 1.759 10.375 1 94.56 91 ARG A N 1
ATOM 722 C CA . ARG A 1 91 ? 8.172 0.987 10.273 1 94.56 91 ARG A CA 1
ATOM 723 C C . ARG A 1 91 ? 7.992 -0.212 9.344 1 94.56 91 ARG A C 1
ATOM 725 O O . ARG A 1 91 ? 6.949 -0.871 9.367 1 94.56 91 ARG A O 1
ATOM 732 N N . SER A 1 92 ? 8.969 -0.268 8.352 1 83.25 92 SER A N 1
ATOM 733 C CA . SER A 1 92 ? 9.016 -1.389 7.418 1 83.25 92 SER A CA 1
ATOM 734 C C . SER A 1 92 ? 9.516 -2.656 8.094 1 83.25 92 SER A C 1
ATOM 736 O O . SER A 1 92 ? 10.508 -2.621 8.836 1 83.25 92 SER A O 1
ATOM 738 N N . GLY A 1 93 ? 8.859 -3.729 8.562 1 65.62 93 GLY A N 1
ATOM 739 C CA . GLY A 1 93 ? 9.492 -4.914 9.117 1 65.62 93 GLY A CA 1
ATOM 740 C C . GLY A 1 93 ? 8.523 -5.812 9.867 1 65.62 93 GLY A C 1
ATOM 741 O O . GLY A 1 93 ? 7.68 -5.324 10.625 1 65.62 93 GLY A O 1
ATOM 742 N N . CYS A 1 94 ? 7.523 -6.355 9.461 1 45.84 94 CYS A N 1
ATOM 743 C CA . CYS A 1 94 ? 7.27 -7.609 10.156 1 45.84 94 CYS A CA 1
ATOM 744 C C . CYS A 1 94 ? 8.219 -8.703 9.68 1 45.84 94 CYS A C 1
ATOM 746 O O . CYS A 1 94 ? 8.688 -8.664 8.539 1 45.84 94 CYS A O 1
ATOM 748 N N . MET B 1 1 ? -27.641 -5.336 2.354 1 25.14 1 MET B N 1
ATOM 749 C CA . MET B 1 1 ? -26.828 -5.691 1.19 1 25.14 1 MET B CA 1
ATOM 750 C C . MET B 1 1 ? -26.312 -4.445 0.484 1 25.14 1 MET B C 1
ATOM 752 O O . MET B 1 1 ? -27.078 -3.711 -0.134 1 25.14 1 MET B O 1
ATOM 756 N N . VAL B 1 2 ? -25.406 -3.578 1.231 1 29.77 2 VAL B N 1
ATOM 757 C CA . VAL B 1 2 ? -24.953 -2.219 0.933 1 29.77 2 VAL B CA 1
ATOM 758 C C . VAL B 1 2 ? -24.234 -2.193 -0.407 1 29.77 2 VAL B C 1
ATOM 760 O O . VAL B 1 2 ? -23.297 -2.969 -0.625 1 29.77 2 VAL B O 1
ATOM 763 N N . ALA B 1 3 ? -24.953 -1.918 -1.562 1 27.78 3 ALA B N 1
ATOM 764 C CA . ALA B 1 3 ? -24.656 -1.738 -2.98 1 27.78 3 ALA B CA 1
ATOM 765 C C . ALA B 1 3 ? -23.578 -0.681 -3.186 1 27.78 3 ALA B C 1
ATOM 767 O O . ALA B 1 3 ? -23.875 0.508 -3.312 1 27.78 3 ALA B O 1
ATOM 768 N N . ALA B 1 4 ? -22.562 -0.43 -2.348 1 35.53 4 ALA B N 1
ATOM 769 C CA . ALA B 1 4 ? -21.719 0.658 -2.838 1 35.53 4 ALA B CA 1
ATOM 770 C C . ALA B 1 4 ? -21.312 0.416 -4.285 1 35.53 4 ALA B C 1
ATOM 772 O O . ALA B 1 4 ? -20.812 -0.663 -4.621 1 35.53 4 ALA B O 1
ATOM 773 N N . THR B 1 5 ? -22.094 0.934 -5.234 1 35.16 5 THR B N 1
ATOM 774 C CA . THR B 1 5 ? -21.984 1.059 -6.684 1 35.16 5 THR B CA 1
ATOM 775 C C . THR B 1 5 ? -20.547 1.316 -7.102 1 35.16 5 THR B C 1
ATOM 777 O O . THR B 1 5 ? -19.984 2.381 -6.816 1 35.16 5 THR B O 1
ATOM 780 N N . THR B 1 6 ? -19.75 0.373 -6.805 1 36.94 6 THR B N 1
ATOM 781 C CA . THR B 1 6 ? -18.391 0.556 -7.328 1 36.94 6 THR B CA 1
ATOM 782 C C . THR B 1 6 ? -18.438 0.838 -8.828 1 36.94 6 THR B C 1
ATOM 784 O O . THR B 1 6 ? -19.016 0.072 -9.594 1 36.94 6 THR B O 1
ATOM 787 N N . ALA B 1 7 ? -18.75 2.084 -9.32 1 36 7 ALA B N 1
ATOM 788 C CA . ALA B 1 7 ? -18.719 2.564 -10.695 1 36 7 ALA B CA 1
ATOM 789 C C . ALA B 1 7 ? -17.703 1.776 -11.523 1 36 7 ALA B C 1
ATOM 791 O O . ALA B 1 7 ? -16.625 1.422 -11.023 1 36 7 ALA B O 1
ATOM 792 N N . ALA B 1 8 ? -18.125 1.107 -12.539 1 37.47 8 ALA B N 1
ATOM 793 C CA . ALA B 1 8 ? -17.391 0.388 -13.578 1 37.47 8 ALA B CA 1
ATOM 794 C C . ALA B 1 8 ? -16.281 1.26 -14.172 1 37.47 8 ALA B C 1
ATOM 796 O O . ALA B 1 8 ? -16.547 2.111 -15.023 1 37.47 8 ALA B O 1
ATOM 797 N N . LYS B 1 9 ? -15.594 2.215 -13.477 1 43.34 9 LYS B N 1
ATOM 798 C CA . LYS B 1 9 ? -14.68 3.186 -14.062 1 43.34 9 LYS B CA 1
ATOM 799 C C . LYS B 1 9 ? -13.734 2.516 -15.055 1 43.34 9 LYS B C 1
ATOM 801 O O . LYS B 1 9 ? -13.422 1.328 -14.922 1 43.34 9 LYS B O 1
ATOM 806 N N . CYS B 1 10 ? -13.758 2.855 -16.297 1 48.09 10 CYS B N 1
ATOM 807 C CA . CYS B 1 10 ? -12.68 2.646 -17.25 1 48.09 10 CYS B CA 1
ATOM 808 C C . CYS B 1 10 ? -11.352 2.414 -16.531 1 48.09 10 CYS B C 1
ATOM 810 O O . CYS B 1 10 ? -10.773 3.346 -15.969 1 48.09 10 CYS B O 1
ATOM 812 N N . GLY B 1 11 ? -11.266 1.335 -15.656 1 57.28 11 GLY B N 1
ATOM 813 C CA . GLY B 1 11 ? -10.594 0.931 -14.43 1 57.28 11 GLY B CA 1
ATOM 814 C C . GLY B 1 11 ? -9.078 1.027 -14.523 1 57.28 11 GLY B C 1
ATOM 815 O O . GLY B 1 11 ? -8.492 0.645 -15.539 1 57.28 11 GLY B O 1
ATOM 816 N N . SER B 1 12 ? -8.516 1.949 -13.867 1 80.88 12 SER B N 1
ATOM 817 C CA . SER B 1 12 ? -7.082 1.963 -13.609 1 80.88 12 SER B CA 1
ATOM 818 C C . SER B 1 12 ? -6.512 0.549 -13.578 1 80.88 12 SER B C 1
ATOM 820 O O . SER B 1 12 ? -7.164 -0.381 -13.102 1 80.88 12 SER B O 1
ATOM 822 N N . THR B 1 13 ? -5.395 0.394 -14.383 1 92.69 13 THR B N 1
ATOM 823 C CA . THR B 1 13 ? -4.715 -0.896 -14.32 1 92.69 13 THR B CA 1
ATOM 824 C C . THR B 1 13 ? -4.156 -1.144 -12.922 1 92.69 13 THR B C 1
ATOM 826 O O . THR B 1 13 ? -3.705 -2.25 -12.617 1 92.69 13 THR B O 1
ATOM 829 N N . TYR B 1 14 ? -4.242 -0.133 -12.141 1 94.94 14 TYR B N 1
ATOM 830 C CA . TYR B 1 14 ? -3.824 -0.289 -10.75 1 94.94 14 TYR B CA 1
ATOM 831 C C . TYR B 1 14 ? -4.965 -0.83 -9.891 1 94.94 14 TYR B C 1
ATOM 833 O O . TYR B 1 14 ? -6.086 -0.314 -9.945 1 94.94 14 TYR B O 1
ATOM 841 N N . VAL B 1 15 ? -4.633 -1.858 -9.125 1 97.19 15 VAL B N 1
ATOM 842 C CA . VAL B 1 15 ? -5.625 -2.434 -8.219 1 97.19 15 VAL B CA 1
ATOM 843 C C . VAL B 1 15 ? -5.055 -2.504 -6.805 1 97.19 15 VAL B C 1
ATOM 845 O O . VAL B 1 15 ? -3.84 -2.607 -6.621 1 97.19 15 VAL B O 1
ATOM 848 N N . LYS B 1 16 ? -5.945 -2.367 -5.855 1 98 16 LYS B N 1
ATOM 849 C CA . LYS B 1 16 ? -5.555 -2.535 -4.457 1 98 16 LYS B CA 1
ATOM 850 C C . LYS B 1 16 ? -5.305 -4.004 -4.133 1 98 16 LYS B C 1
ATOM 852 O O . LYS B 1 16 ? -6.035 -4.883 -4.598 1 98 16 LYS B O 1
ATOM 857 N N . VAL B 1 17 ? -4.32 -4.246 -3.398 1 98.75 17 VAL B N 1
ATOM 858 C CA . VAL B 1 17 ? -4.008 -5.574 -2.873 1 98.75 17 VAL B CA 1
ATOM 859 C C . VAL B 1 17 ? -4.008 -5.535 -1.347 1 98.75 17 VAL B C 1
ATOM 861 O O . VAL B 1 17 ? -3.264 -4.766 -0.738 1 98.75 17 VAL B O 1
ATOM 864 N N . LYS B 1 18 ? -4.801 -6.355 -0.789 1 98.5 18 LYS B N 1
ATOM 865 C CA . LYS B 1 18 ? -4.855 -6.523 0.661 1 98.5 18 LYS B CA 1
ATOM 866 C C . LYS B 1 18 ? -4.328 -7.895 1.074 1 98.5 18 LYS B C 1
ATOM 868 O O . LYS B 1 18 ? -4.316 -8.828 0.27 1 98.5 18 LYS B O 1
ATOM 873 N N . MET B 1 19 ? -3.881 -7.945 2.191 1 98.12 19 MET B N 1
ATOM 874 C CA . MET B 1 19 ? -3.502 -9.219 2.801 1 98.12 19 MET B CA 1
ATOM 875 C C . MET B 1 19 ? -4.141 -9.375 4.176 1 98.12 19 MET B C 1
ATOM 877 O O . MET B 1 19 ? -4.168 -8.43 4.965 1 98.12 19 MET B O 1
ATOM 881 N N . GLU B 1 20 ? -4.664 -10.586 4.348 1 97.06 20 GLU B N 1
ATOM 882 C CA . GLU B 1 20 ? -5.234 -10.891 5.656 1 97.06 20 GLU B CA 1
ATOM 883 C C . GLU B 1 20 ? -4.23 -10.609 6.773 1 97.06 20 GLU B C 1
ATOM 885 O O . GLU B 1 20 ? -3.102 -11.102 6.734 1 97.06 20 GLU B O 1
ATOM 890 N N . GLY B 1 21 ? -4.738 -9.797 7.797 1 95.31 21 GLY B N 1
ATOM 891 C CA . GLY B 1 21 ? -3.916 -9.531 8.969 1 95.31 21 GLY B CA 1
ATOM 892 C C . GLY B 1 21 ? -2.986 -8.344 8.789 1 95.31 21 GLY B C 1
ATOM 893 O O . GLY B 1 21 ? -2.248 -7.98 9.703 1 95.31 21 GLY B O 1
ATOM 894 N N . ASN B 1 22 ? -2.93 -7.734 7.688 1 96.25 22 ASN B N 1
ATOM 895 C CA . ASN B 1 22 ? -2.102 -6.566 7.402 1 96.25 22 ASN B CA 1
ATOM 896 C C . ASN B 1 22 ? -2.947 -5.309 7.219 1 96.25 22 ASN B C 1
ATOM 898 O O . ASN B 1 22 ? -3.895 -5.305 6.434 1 96.25 22 ASN B O 1
ATOM 902 N N . ALA B 1 23 ? -2.605 -4.25 7.922 1 95.81 23 ALA B N 1
ATOM 903 C CA . ALA B 1 23 ? -3.42 -3.039 7.949 1 95.81 23 ALA B CA 1
ATOM 904 C C . ALA B 1 23 ? -3.143 -2.162 6.73 1 95.81 23 ALA B C 1
ATOM 906 O O . ALA B 1 23 ? -3.934 -1.274 6.402 1 95.81 23 ALA B O 1
ATOM 907 N N . ILE B 1 24 ? -2.053 -2.326 6.09 1 97.88 24 ILE B N 1
ATOM 908 C CA . ILE B 1 24 ? -1.654 -1.484 4.965 1 97.88 24 ILE B CA 1
ATOM 909 C C . ILE B 1 24 ? -1.787 -2.266 3.662 1 97.88 24 ILE B C 1
ATOM 911 O O . ILE B 1 24 ? -1.168 -3.32 3.496 1 97.88 24 ILE B O 1
ATOM 915 N N . ALA B 1 25 ? -2.578 -1.831 2.797 1 98.38 25 ALA B N 1
ATOM 916 C CA . ALA B 1 25 ? -2.717 -2.4 1.458 1 98.38 25 ALA B CA 1
ATOM 917 C C . ALA B 1 25 ? -1.615 -1.896 0.531 1 98.38 25 ALA B C 1
ATOM 919 O O . ALA B 1 25 ? -0.816 -1.039 0.914 1 98.38 25 ALA B O 1
ATOM 920 N N . ARG B 1 26 ? -1.456 -2.518 -0.581 1 98.62 26 ARG B N 1
ATOM 921 C CA . ARG B 1 26 ? -0.541 -2.131 -1.65 1 98.62 26 ARG B CA 1
ATOM 922 C C . ARG B 1 26 ? -1.298 -1.852 -2.943 1 98.62 26 ARG B C 1
ATOM 924 O O . ARG B 1 26 ? -2.484 -2.166 -3.057 1 98.62 26 ARG B O 1
ATOM 931 N N . LYS B 1 27 ? -0.777 -1.091 -3.779 1 97.88 27 LYS B N 1
ATOM 932 C CA . LYS B 1 27 ? -1.312 -0.852 -5.117 1 97.88 27 LYS B CA 1
ATOM 933 C C . LYS B 1 27 ? -0.41 -1.459 -6.188 1 97.88 27 LYS B C 1
ATOM 935 O O . LYS B 1 27 ? 0.811 -1.295 -6.145 1 97.88 27 LYS B O 1
ATOM 940 N N . ILE B 1 28 ? -1.057 -2.201 -7.129 1 98.12 28 ILE B N 1
ATOM 941 C CA . ILE B 1 28 ? -0.268 -2.891 -8.141 1 98.12 28 ILE B CA 1
ATOM 942 C C . ILE B 1 28 ? -0.825 -2.576 -9.531 1 98.12 28 ILE B C 1
ATOM 944 O O . ILE B 1 28 ? -2.041 -2.469 -9.711 1 98.12 28 ILE B O 1
ATOM 948 N N . ASP B 1 29 ? 0.09 -2.408 -10.461 1 97.06 29 ASP B N 1
ATOM 949 C CA . ASP B 1 29 ? -0.3 -2.357 -11.867 1 97.06 29 ASP B CA 1
ATOM 950 C C . ASP B 1 29 ? -0.464 -3.764 -12.445 1 97.06 29 ASP B C 1
ATOM 952 O O . ASP B 1 29 ? 0.524 -4.449 -12.711 1 97.06 29 ASP B O 1
ATOM 956 N N . ILE B 1 30 ? -1.613 -4.145 -12.75 1 97.19 30 ILE B N 1
ATOM 957 C CA . ILE B 1 30 ? -1.897 -5.516 -13.156 1 97.19 30 ILE B CA 1
ATOM 958 C C . ILE B 1 30 ? -1.506 -5.719 -14.617 1 97.19 30 ILE B C 1
ATOM 960 O O . ILE B 1 30 ? -1.305 -6.848 -15.062 1 97.19 30 ILE B O 1
ATOM 964 N N . SER B 1 31 ? -1.387 -4.676 -15.312 1 96.12 31 SER B N 1
ATOM 965 C CA . SER B 1 31 ? -1.159 -4.746 -16.75 1 96.12 31 SER B CA 1
ATOM 966 C C . SER B 1 31 ? 0.239 -5.266 -17.062 1 96.12 31 SER B C 1
ATOM 968 O O . SER B 1 31 ? 0.518 -5.672 -18.203 1 96.12 31 SER B O 1
ATOM 970 N N . VAL B 1 32 ? 1.094 -5.242 -16.125 1 97.31 32 VAL B N 1
ATOM 971 C CA . VAL B 1 32 ? 2.465 -5.668 -16.391 1 97.31 32 VAL B CA 1
ATOM 972 C C . VAL B 1 32 ? 2.582 -7.18 -16.219 1 97.31 32 VAL B C 1
ATOM 974 O O . VAL B 1 32 ? 3.637 -7.762 -16.484 1 97.31 32 VAL B O 1
ATOM 977 N N . HIS B 1 33 ? 1.569 -7.785 -15.828 1 97.88 33 HIS B N 1
ATOM 978 C CA . HIS B 1 33 ? 1.579 -9.227 -15.617 1 97.88 33 HIS B CA 1
ATOM 979 C C . HIS B 1 33 ? 0.822 -9.953 -16.719 1 97.88 33 HIS B C 1
ATOM 981 O O . HIS B 1 33 ? -0.242 -9.5 -17.156 1 97.88 33 HIS B O 1
ATOM 987 N N . ARG B 1 34 ? 1.43 -11.125 -17.031 1 97.88 34 ARG B N 1
ATOM 988 C CA . ARG B 1 34 ? 0.82 -11.891 -18.109 1 97.88 34 ARG B CA 1
ATOM 989 C C . ARG B 1 34 ? 0.392 -13.273 -17.641 1 97.88 34 ARG B C 1
ATOM 991 O O . ARG B 1 34 ? -0.043 -14.102 -18.438 1 97.88 34 ARG B O 1
ATOM 998 N N . SER B 1 35 ? 0.604 -13.594 -16.344 1 97.94 35 SER B N 1
ATOM 999 C CA . SER B 1 35 ? 0.248 -14.891 -15.773 1 97.94 35 SER B CA 1
ATOM 1000 C C . SER B 1 35 ? 0.115 -14.812 -14.258 1 97.94 35 SER B C 1
ATOM 1002 O O . SER B 1 35 ? 0.585 -13.859 -13.633 1 97.94 35 SER B O 1
ATOM 1004 N N . PHE B 1 36 ? -0.416 -15.914 -13.734 1 98.19 36 PHE B N 1
ATOM 1005 C CA . PHE B 1 36 ? -0.529 -16.016 -12.281 1 98.19 36 PHE B CA 1
ATOM 1006 C C . PHE B 1 36 ? 0.844 -16.188 -11.641 1 98.19 36 PHE B C 1
ATOM 1008 O O . PHE B 1 36 ? 1.079 -15.695 -10.531 1 98.19 36 PHE B O 1
ATOM 1015 N N . GLU B 1 37 ? 1.66 -16.875 -12.305 1 97.69 37 GLU B N 1
ATOM 1016 C CA . GLU B 1 37 ? 3.006 -17.078 -11.773 1 97.69 37 GLU B CA 1
ATOM 1017 C C . GLU B 1 37 ? 3.709 -15.734 -11.547 1 97.69 37 GLU B C 1
ATOM 1019 O O . GLU B 1 37 ? 4.254 -15.484 -10.469 1 97.69 37 GLU B O 1
ATOM 1024 N N . SER B 1 38 ? 3.682 -14.875 -12.562 1 98.12 38 SER B N 1
ATOM 1025 C CA . SER B 1 38 ? 4.281 -13.555 -12.477 1 98.12 38 SER B CA 1
ATOM 1026 C C . SER B 1 38 ? 3.604 -12.711 -11.398 1 98.12 38 SER B C 1
ATOM 1028 O O . SER B 1 38 ? 4.277 -12.047 -10.602 1 98.12 38 SER B O 1
ATOM 1030 N N . LEU B 1 39 ? 2.314 -12.789 -11.312 1 98.56 39 LEU B N 1
ATOM 1031 C CA . LEU B 1 39 ? 1.56 -12.039 -10.312 1 98.56 39 LEU B CA 1
ATOM 1032 C C . LEU B 1 39 ? 1.902 -12.516 -8.906 1 98.56 39 LEU B C 1
ATOM 1034 O O . LEU B 1 39 ? 2.199 -11.703 -8.031 1 98.56 39 LEU B O 1
ATOM 1038 N N . THR B 1 40 ? 1.89 -13.781 -8.727 1 98.31 40 THR B N 1
ATOM 1039 C CA . THR B 1 40 ? 2.158 -14.367 -7.414 1 98.31 40 THR B CA 1
ATOM 1040 C C . THR B 1 40 ? 3.535 -13.953 -6.906 1 98.31 40 THR B C 1
ATOM 1042 O O . THR B 1 40 ? 3.678 -13.523 -5.758 1 98.31 40 THR B O 1
ATOM 1045 N N . ALA B 1 41 ? 4.477 -14.023 -7.762 1 98.06 41 ALA B N 1
ATOM 1046 C CA . ALA B 1 41 ? 5.832 -13.641 -7.379 1 98.06 41 ALA B CA 1
ATOM 1047 C C . ALA B 1 41 ? 5.883 -12.195 -6.898 1 98.06 41 ALA B C 1
ATOM 1049 O O . ALA B 1 41 ? 6.523 -11.891 -5.891 1 98.06 41 ALA B O 1
ATOM 1050 N N . THR B 1 42 ? 5.215 -11.312 -7.637 1 98 42 THR B N 1
ATOM 1051 C CA . THR B 1 42 ? 5.195 -9.891 -7.281 1 98 42 THR B CA 1
ATOM 1052 C C . THR B 1 42 ? 4.477 -9.68 -5.949 1 98 42 THR B C 1
ATOM 1054 O O . THR B 1 42 ? 4.973 -8.961 -5.082 1 98 42 THR B O 1
ATOM 1057 N N . LEU B 1 43 ? 3.357 -10.398 -5.711 1 98.56 43 LEU B N 1
ATOM 1058 C CA . LEU B 1 43 ? 2.592 -10.242 -4.477 1 98.56 43 LEU B CA 1
ATOM 1059 C C . LEU B 1 43 ? 3.4 -10.719 -3.273 1 98.56 43 LEU B C 1
ATOM 1061 O O . LEU B 1 43 ? 3.406 -10.062 -2.229 1 98.56 43 LEU B O 1
ATOM 1065 N N . MET B 1 44 ? 4.121 -11.742 -3.359 1 98.31 44 MET B N 1
ATOM 1066 C CA . MET B 1 44 ? 4.961 -12.258 -2.279 1 98.31 44 MET B CA 1
ATOM 1067 C C . MET B 1 44 ? 6.055 -11.258 -1.915 1 98.31 44 MET B C 1
ATOM 1069 O O . MET B 1 44 ? 6.324 -11.031 -0.734 1 98.31 44 MET B O 1
ATOM 1073 N N . ARG B 1 45 ? 6.566 -10.633 -2.898 1 96.94 45 ARG B N 1
ATOM 1074 C CA . ARG B 1 45 ? 7.59 -9.617 -2.666 1 96.94 45 ARG B CA 1
ATOM 1075 C C . ARG B 1 45 ? 6.992 -8.391 -1.991 1 96.94 45 ARG B C 1
ATOM 1077 O O . ARG B 1 45 ? 7.586 -7.836 -1.062 1 96.94 45 ARG B O 1
ATOM 1084 N N . MET B 1 46 ? 5.863 -8.047 -2.441 1 97.06 46 MET B N 1
ATOM 1085 C CA . MET B 1 46 ? 5.191 -6.852 -1.936 1 97.06 46 MET B CA 1
ATOM 1086 C C . MET B 1 46 ? 4.934 -6.965 -0.437 1 97.06 46 MET B C 1
ATOM 1088 O O . MET B 1 46 ? 5.023 -5.977 0.29 1 97.06 46 MET B O 1
ATOM 1092 N N . PHE B 1 47 ? 4.699 -8.133 0.024 1 97.12 47 PHE B N 1
ATOM 1093 C CA . PHE B 1 47 ? 4.363 -8.32 1.43 1 97.12 47 PHE B CA 1
ATOM 1094 C C . PHE B 1 47 ? 5.477 -9.062 2.158 1 97.12 47 PHE B C 1
ATOM 1096 O O . PHE B 1 47 ? 5.27 -9.578 3.258 1 97.12 47 PHE B O 1
ATOM 1103 N N . ASP B 1 48 ? 6.645 -9.133 1.514 1 95.38 48 ASP B N 1
ATOM 1104 C CA . ASP B 1 48 ? 7.875 -9.664 2.09 1 95.38 48 ASP B CA 1
ATOM 1105 C C . ASP B 1 48 ? 7.688 -11.094 2.58 1 95.38 48 ASP B C 1
ATOM 1107 O O . ASP B 1 48 ? 8.125 -11.445 3.678 1 95.38 48 ASP B O 1
ATOM 1111 N N . ILE B 1 49 ? 6.969 -11.828 1.822 1 96.38 49 ILE B N 1
ATOM 1112 C CA . ILE B 1 49 ? 6.816 -13.25 2.104 1 96.38 49 ILE B CA 1
ATOM 1113 C C . ILE B 1 49 ? 7.906 -14.039 1.377 1 96.38 49 ILE B C 1
ATOM 1115 O O . ILE B 1 49 ? 7.789 -14.305 0.179 1 96.38 49 ILE B O 1
ATOM 1119 N N . CYS B 1 50 ? 8.867 -14.523 2.113 1 94.81 50 CYS B N 1
ATOM 1120 C CA . CYS B 1 50 ? 10.055 -15.078 1.469 1 94.81 50 CYS B CA 1
ATOM 1121 C C . CYS B 1 50 ? 10.148 -16.578 1.689 1 94.81 50 CYS B C 1
ATOM 1123 O O . CYS B 1 50 ? 10.719 -17.297 0.866 1 94.81 50 CYS B O 1
ATOM 1125 N N . ASP B 1 51 ? 9.531 -17.031 2.717 1 96 51 ASP B N 1
ATOM 1126 C CA . ASP B 1 51 ? 9.555 -18.453 3.018 1 96 51 ASP B CA 1
ATOM 1127 C C . ASP B 1 51 ? 8.672 -19.234 2.051 1 96 51 ASP B C 1
ATOM 1129 O O . ASP B 1 51 ? 7.48 -18.953 1.915 1 96 51 ASP B O 1
ATOM 1133 N N . GLU B 1 52 ? 9.312 -20.266 1.531 1 94.88 52 GLU B N 1
ATOM 1134 C CA . GLU B 1 52 ? 8.602 -21.031 0.508 1 94.88 52 GLU B CA 1
ATOM 1135 C C . GLU B 1 52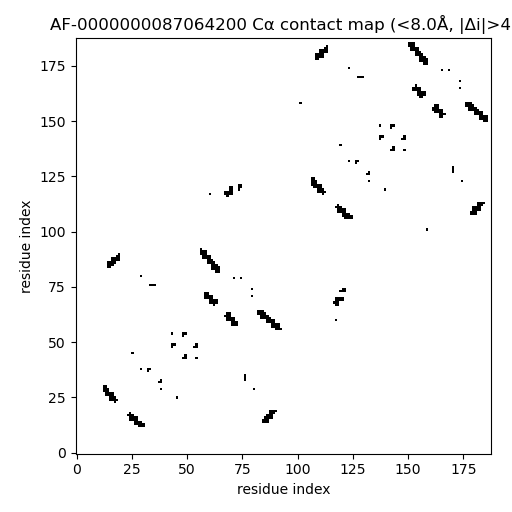 ? 7.387 -21.75 1.092 1 94.88 52 GLU B C 1
ATOM 1137 O O . GLU B 1 52 ? 6.34 -21.828 0.444 1 94.88 52 GLU B O 1
ATOM 1142 N N . HIS B 1 53 ? 7.582 -22.281 2.281 1 95.19 53 HIS B N 1
ATOM 1143 C CA . HIS B 1 53 ? 6.465 -22.969 2.922 1 95.19 53 HIS B CA 1
ATOM 1144 C C . HIS B 1 53 ? 5.312 -22.016 3.195 1 95.19 53 HIS B C 1
ATOM 1146 O O . HIS B 1 53 ? 4.148 -22.359 2.988 1 95.19 53 HIS B O 1
ATOM 1152 N N . LEU B 1 54 ? 5.645 -20.797 3.553 1 95.25 54 LEU B N 1
ATOM 1153 C CA . LEU B 1 54 ? 4.637 -19.766 3.801 1 95.25 54 LEU B CA 1
ATOM 1154 C C . LEU B 1 54 ? 3.971 -19.328 2.498 1 95.25 54 LEU B C 1
ATOM 1156 O O . LEU B 1 54 ? 2.752 -19.141 2.451 1 95.25 54 LEU B O 1
ATOM 1160 N N . GLN B 1 55 ? 4.719 -19.25 1.497 1 96.69 55 GLN B N 1
ATOM 1161 C CA . GLN B 1 55 ? 4.188 -18.859 0.197 1 96.69 55 GLN B CA 1
ATOM 1162 C C . GLN B 1 55 ? 3.104 -19.828 -0.271 1 96.69 55 GLN B C 1
ATOM 1164 O O . GLN B 1 55 ? 2.084 -19.406 -0.82 1 96.69 55 GLN B O 1
ATOM 1169 N N . LYS B 1 56 ? 3.357 -21.031 0.014 1 95.5 56 LYS B N 1
ATOM 1170 C CA . LYS B 1 56 ? 2.439 -22.062 -0.453 1 95.5 56 LYS B CA 1
ATOM 1171 C C . LYS B 1 56 ? 1.13 -22.031 0.328 1 95.5 56 LYS B C 1
ATOM 1173 O O . LYS B 1 56 ? 0.129 -22.609 -0.104 1 95.5 56 LYS B O 1
ATOM 1178 N N . SER B 1 57 ? 1.202 -21.406 1.436 1 96.5 57 SER B N 1
ATOM 1179 C CA . SER B 1 57 ? 0.022 -21.391 2.293 1 96.5 57 SER B CA 1
ATOM 1180 C C . SER B 1 57 ? -0.944 -20.281 1.887 1 96.5 57 SER B C 1
ATOM 1182 O O . SER B 1 57 ? -2.086 -20.234 2.35 1 96.5 57 SER B O 1
ATOM 1184 N N . PHE B 1 58 ? -0.542 -19.422 1.046 1 97.5 58 PHE B N 1
ATOM 1185 C CA . PHE B 1 58 ? -1.389 -18.312 0.609 1 97.5 58 PHE B CA 1
ATOM 1186 C C . PHE B 1 58 ? -2.074 -18.656 -0.711 1 97.5 58 PHE B C 1
ATOM 1188 O O . PHE B 1 58 ? -1.508 -19.359 -1.551 1 97.5 58 PHE B O 1
ATOM 1195 N N . LYS B 1 59 ? -3.301 -18.078 -0.809 1 98 59 LYS B N 1
ATOM 1196 C CA . LYS B 1 59 ? -4.062 -18.078 -2.055 1 98 59 LYS B CA 1
ATOM 1197 C C . LYS B 1 59 ? -4.461 -16.672 -2.455 1 98 59 LYS B C 1
ATOM 1199 O O . LYS B 1 59 ? -4.535 -15.773 -1.608 1 98 59 LYS B O 1
ATOM 1204 N N . ILE B 1 60 ? -4.684 -16.5 -3.758 1 98.62 60 ILE B N 1
ATOM 1205 C CA . ILE B 1 60 ? -5.156 -15.219 -4.27 1 98.62 60 ILE B CA 1
ATOM 1206 C C . ILE B 1 60 ? -6.676 -15.25 -4.422 1 98.62 60 ILE B C 1
ATOM 1208 O O . ILE B 1 60 ? -7.211 -16.031 -5.211 1 98.62 60 ILE B O 1
ATOM 1212 N N . ALA B 1 61 ? -7.293 -14.477 -3.594 1 98.69 61 ALA B N 1
ATOM 1213 C CA . ALA B 1 61 ? -8.703 -14.164 -3.82 1 98.69 61 ALA B CA 1
ATOM 1214 C C . ALA B 1 61 ? -8.859 -12.828 -4.531 1 98.69 61 ALA B C 1
ATOM 1216 O O . ALA B 1 61 ? -7.984 -11.969 -4.453 1 98.69 61 ALA B O 1
ATOM 1217 N N . TYR B 1 62 ? -9.977 -12.711 -5.258 1 98.5 62 TYR B N 1
ATOM 1218 C CA . TYR B 1 62 ? -10.258 -11.422 -5.883 1 98.5 62 TYR B CA 1
ATOM 1219 C C . TYR B 1 62 ? -11.742 -11.086 -5.809 1 98.5 62 TYR B C 1
ATOM 1221 O O . TYR B 1 62 ? -12.586 -11.984 -5.742 1 98.5 62 TYR B O 1
ATOM 1229 N N . GLN B 1 63 ? -12.016 -9.828 -5.727 1 98 63 GLN B N 1
ATOM 1230 C CA . GLN B 1 63 ? -13.383 -9.336 -5.852 1 98 63 GLN B CA 1
ATOM 1231 C C . GLN B 1 63 ? -13.758 -9.117 -7.316 1 98 63 GLN B C 1
ATOM 1233 O O . GLN B 1 63 ? -13.055 -8.414 -8.047 1 98 63 GLN B O 1
ATOM 1238 N N . ASP B 1 64 ? -14.852 -9.766 -7.695 1 96.81 64 ASP B N 1
ATOM 1239 C CA . ASP B 1 64 ? -15.266 -9.617 -9.086 1 96.81 64 ASP B CA 1
ATOM 1240 C C . ASP B 1 64 ? -16.156 -8.383 -9.266 1 96.81 64 ASP B C 1
ATOM 1242 O O . ASP B 1 64 ? -16.281 -7.562 -8.344 1 96.81 64 ASP B O 1
ATOM 1246 N N . ARG B 1 65 ? -16.719 -8.203 -10.453 1 94.44 65 ARG B N 1
ATOM 1247 C CA . ARG B 1 65 ? -17.5 -7.02 -10.812 1 94.44 65 ARG B CA 1
ATOM 1248 C C . ARG B 1 65 ? -18.766 -6.922 -9.969 1 94.44 65 ARG B C 1
ATOM 1250 O O . ARG B 1 65 ? -19.281 -5.828 -9.75 1 94.44 65 ARG B O 1
ATOM 1257 N N . GLU B 1 66 ? -19.188 -8.109 -9.539 1 95.5 66 GLU B N 1
ATOM 1258 C CA . GLU B 1 66 ? -20.422 -8.148 -8.75 1 95.5 66 GLU B CA 1
ATOM 1259 C C . GLU B 1 66 ? -20.125 -7.906 -7.27 1 95.5 66 GLU B C 1
ATOM 1261 O O . GLU B 1 66 ? -21.047 -7.734 -6.473 1 95.5 66 GLU B O 1
ATOM 1266 N N . GLY B 1 67 ? -18.922 -7.969 -6.922 1 95.56 67 GLY B N 1
ATOM 1267 C CA . GLY B 1 67 ? -18.562 -7.695 -5.543 1 95.56 67 GLY B CA 1
ATOM 1268 C C . GLY B 1 67 ? -18.344 -8.953 -4.719 1 95.56 67 GLY B C 1
ATOM 1269 O O . GLY B 1 67 ? -18.125 -8.883 -3.508 1 95.56 67 GLY B O 1
ATOM 1270 N N . ASP B 1 68 ? -18.375 -10.109 -5.426 1 97.5 68 ASP B N 1
ATOM 1271 C CA . ASP B 1 68 ? -18.141 -11.383 -4.754 1 97.5 68 ASP B CA 1
ATOM 1272 C C . ASP B 1 68 ? -16.656 -11.75 -4.762 1 97.5 68 ASP B C 1
ATOM 1274 O O . ASP B 1 68 ? -15.961 -11.516 -5.746 1 97.5 68 ASP B O 1
ATOM 1278 N N . TRP B 1 69 ? -16.234 -12.312 -3.615 1 97.88 69 TRP B N 1
ATOM 1279 C CA . TRP B 1 69 ? -14.867 -12.828 -3.584 1 97.88 69 TRP B CA 1
ATOM 1280 C C . TRP B 1 69 ? -14.797 -14.211 -4.219 1 97.88 69 TRP B C 1
ATOM 1282 O O . TRP B 1 69 ? -15.602 -15.086 -3.904 1 97.88 69 TRP B O 1
ATOM 1292 N N . LEU B 1 70 ? -13.844 -14.336 -5.172 1 98.5 70 LEU B N 1
ATOM 1293 C CA . LEU B 1 70 ? -13.609 -15.586 -5.887 1 98.5 70 LEU B CA 1
ATOM 1294 C C . LEU B 1 70 ? -12.141 -15.984 -5.809 1 98.5 70 LEU B C 1
ATOM 1296 O O . LEU B 1 70 ? -11.266 -15.125 -5.672 1 98.5 70 LEU B O 1
ATOM 1300 N N . LEU B 1 71 ? -11.883 -17.281 -5.773 1 98.19 71 LEU B N 1
ATOM 1301 C CA . LEU B 1 71 ? -10.508 -17.766 -5.855 1 98.19 71 LEU B CA 1
ATOM 1302 C C . LEU B 1 71 ? -9.953 -17.594 -7.266 1 98.19 71 LEU B C 1
ATOM 1304 O O . LEU B 1 71 ? -10.531 -18.109 -8.227 1 98.19 71 LEU B O 1
ATOM 1308 N N . ALA B 1 72 ? -8.836 -16.984 -7.375 1 98.38 72 ALA B N 1
ATOM 1309 C CA . ALA B 1 72 ? -8.258 -16.656 -8.68 1 98.38 72 ALA B CA 1
ATOM 1310 C C . ALA B 1 72 ? -7.855 -17.922 -9.438 1 98.38 72 ALA B C 1
ATOM 1312 O O . ALA B 1 72 ? -7.988 -17.984 -10.664 1 98.38 72 ALA B O 1
ATOM 1313 N N . GLU B 1 73 ? -7.355 -18.906 -8.727 1 95.38 73 GLU B N 1
ATOM 1314 C CA . GLU B 1 73 ? -6.84 -20.109 -9.375 1 95.38 73 GLU B CA 1
ATOM 1315 C C . GLU B 1 73 ? -7.965 -20.922 -10 1 95.38 73 GLU B C 1
ATOM 1317 O O . GLU B 1 73 ? -7.711 -21.859 -10.758 1 95.38 73 GLU B O 1
ATOM 1322 N N . ASP B 1 74 ? -9.219 -20.516 -9.75 1 97.75 74 ASP B N 1
ATOM 1323 C CA . ASP B 1 74 ? -10.352 -21.234 -10.305 1 97.75 74 ASP B CA 1
ATOM 1324 C C . ASP B 1 74 ? -10.781 -20.656 -11.656 1 97.75 74 ASP B C 1
ATOM 1326 O O . ASP B 1 74 ? -11.734 -21.141 -12.266 1 97.75 74 ASP B O 1
ATOM 1330 N N . VAL B 1 75 ? -10.102 -19.688 -12.156 1 98 75 VAL B N 1
ATOM 1331 C CA . VAL B 1 75 ? -10.5 -19.062 -13.406 1 98 75 VAL B CA 1
ATOM 1332 C C . VAL B 1 75 ? -9.281 -18.859 -14.305 1 98 75 VAL B C 1
ATOM 1334 O O . VAL B 1 75 ? -8.156 -18.781 -13.82 1 98 75 VAL B O 1
ATOM 1337 N N . PRO B 1 76 ? -9.555 -18.766 -15.648 1 97.94 76 PRO B N 1
ATOM 1338 C CA . PRO B 1 76 ? -8.43 -18.438 -16.531 1 97.94 76 PRO B CA 1
ATOM 1339 C C . PRO B 1 76 ? -7.875 -17.047 -16.281 1 97.94 76 PRO B C 1
ATOM 1341 O O . PRO B 1 76 ? -8.625 -16.125 -15.938 1 97.94 76 PRO B O 1
ATOM 1344 N N . TRP B 1 77 ? -6.566 -16.891 -16.5 1 98.25 77 TRP B N 1
ATOM 1345 C CA . TRP B 1 77 ? -5.875 -15.617 -16.297 1 98.25 77 TRP B CA 1
ATOM 1346 C C . TRP B 1 77 ? -6.602 -14.484 -17.016 1 98.25 77 TRP B C 1
ATOM 1348 O O . TRP B 1 77 ? -6.84 -13.422 -16.438 1 98.25 77 TRP B O 1
ATOM 1358 N N . ARG B 1 78 ? -6.977 -14.711 -18.281 1 97.38 78 ARG B N 1
ATOM 1359 C CA . ARG B 1 78 ? -7.613 -13.688 -19.094 1 97.38 78 ARG B CA 1
ATOM 1360 C C . ARG B 1 78 ? -8.914 -13.211 -18.453 1 97.38 78 ARG B C 1
ATOM 1362 O O . ARG B 1 78 ? -9.234 -12.016 -18.5 1 97.38 78 ARG B O 1
ATOM 1369 N N . THR B 1 79 ? -9.68 -14.125 -17.938 1 97.62 79 THR B N 1
ATOM 1370 C CA . THR B 1 79 ? -10.914 -13.789 -17.234 1 97.62 79 THR B CA 1
ATOM 1371 C C . THR B 1 79 ? -10.617 -13 -15.961 1 97.62 79 THR B C 1
ATOM 1373 O O . THR B 1 79 ? -11.258 -11.977 -15.695 1 97.62 79 THR B O 1
ATOM 1376 N N . PHE B 1 80 ? -9.711 -13.406 -15.227 1 98 80 PHE B N 1
ATOM 1377 C CA . PHE B 1 80 ? -9.297 -12.781 -13.984 1 98 80 PHE B CA 1
ATOM 1378 C C . PHE B 1 80 ? -8.945 -11.312 -14.203 1 98 80 PHE B C 1
ATOM 1380 O O . PHE B 1 80 ? -9.547 -10.43 -13.586 1 98 80 PHE B O 1
ATOM 1387 N N . ILE B 1 81 ? -8.086 -10.992 -15.117 1 97.25 81 ILE B N 1
ATOM 1388 C CA . ILE B 1 81 ? -7.574 -9.641 -15.273 1 97.25 81 ILE B CA 1
ATOM 1389 C C . ILE B 1 81 ? -8.664 -8.727 -15.836 1 97.25 81 ILE B C 1
ATOM 1391 O O . ILE B 1 81 ? -8.586 -7.504 -15.711 1 97.25 81 ILE B O 1
ATOM 1395 N N . ARG B 1 82 ? -9.578 -9.273 -16.422 1 94.94 82 ARG B N 1
ATOM 1396 C CA . ARG B 1 82 ? -10.656 -8.477 -16.984 1 94.94 82 ARG B CA 1
ATOM 1397 C C . ARG B 1 82 ? -11.711 -8.156 -15.938 1 94.94 82 ARG B C 1
ATOM 1399 O O . ARG B 1 82 ? -12.5 -7.219 -16.109 1 94.94 82 ARG B O 1
ATOM 1406 N N . CYS B 1 83 ? -11.695 -8.93 -14.82 1 95.25 83 CYS B N 1
ATOM 1407 C CA . CYS B 1 83 ? -12.828 -8.828 -13.906 1 95.25 83 CYS B CA 1
ATOM 1408 C C . CYS B 1 83 ? -12.391 -8.281 -12.555 1 95.25 83 CYS B C 1
ATOM 1410 O O . CYS B 1 83 ? -13.195 -7.711 -11.82 1 95.25 83 CYS B O 1
ATOM 1412 N N . LEU B 1 84 ? -11.234 -8.469 -12.203 1 97.5 84 LEU B N 1
ATOM 1413 C CA . LEU B 1 84 ? -10.805 -8.195 -10.836 1 97.5 84 LEU B CA 1
ATOM 1414 C C . LEU B 1 84 ? -10.922 -6.703 -10.523 1 97.5 84 LEU B C 1
ATOM 1416 O O . LEU B 1 84 ? -10.617 -5.859 -11.359 1 97.5 84 LEU B O 1
ATOM 1420 N N . LYS B 1 85 ? -11.477 -6.422 -9.352 1 96.88 85 LYS B N 1
ATOM 1421 C CA . LYS B 1 85 ? -11.555 -5.066 -8.82 1 96.88 85 LYS B CA 1
ATOM 1422 C C . LYS B 1 85 ? -10.531 -4.852 -7.711 1 96.88 85 LYS B C 1
ATOM 1424 O O . LYS B 1 85 ? -10.016 -3.746 -7.535 1 96.88 85 LYS B O 1
ATOM 1429 N N . CYS B 1 86 ? -10.32 -5.941 -6.957 1 97.62 86 CYS B N 1
ATOM 1430 C CA . CYS B 1 86 ? -9.453 -5.953 -5.789 1 97.62 86 CYS B CA 1
ATOM 1431 C C . CYS B 1 86 ? -8.867 -7.344 -5.559 1 97.62 86 CYS B C 1
ATOM 1433 O O . CYS B 1 86 ? -9.508 -8.352 -5.891 1 97.62 86 CYS B O 1
ATOM 1435 N N . ILE B 1 87 ? -7.609 -7.375 -5.074 1 98.69 87 ILE B N 1
ATOM 1436 C CA . ILE B 1 87 ? -6.965 -8.648 -4.758 1 98.69 87 ILE B CA 1
ATOM 1437 C C . ILE B 1 87 ? -6.805 -8.781 -3.248 1 98.69 87 ILE B C 1
ATOM 1439 O O . ILE B 1 87 ? -6.52 -7.805 -2.555 1 98.69 87 ILE B O 1
ATOM 1443 N N . LYS B 1 88 ? -7.004 -10.031 -2.758 1 98.75 88 LYS B N 1
ATOM 1444 C CA . LYS B 1 88 ? -6.727 -10.336 -1.357 1 98.75 88 LYS B CA 1
ATOM 1445 C C . LYS B 1 88 ? -5.914 -11.625 -1.225 1 98.75 88 LYS B C 1
ATOM 1447 O O . LYS B 1 88 ? -6.289 -12.664 -1.775 1 98.75 88 LYS B O 1
ATOM 1452 N N . LEU B 1 89 ? -4.781 -11.492 -0.628 1 98.69 89 LEU B N 1
ATOM 1453 C CA . LEU B 1 89 ? -4.043 -12.688 -0.245 1 98.69 89 LEU B CA 1
ATOM 1454 C C . LEU B 1 89 ? -4.621 -13.305 1.026 1 98.69 89 LEU B C 1
ATOM 1456 O O . LEU B 1 89 ? -4.664 -12.648 2.07 1 98.69 89 LEU B O 1
ATOM 1460 N N . ILE B 1 90 ? -5.043 -14.523 0.946 1 98.25 90 ILE B N 1
ATOM 1461 C CA . ILE B 1 90 ? -5.672 -15.195 2.076 1 98.25 90 ILE B CA 1
ATOM 1462 C C . ILE B 1 90 ? -4.934 -16.5 2.373 1 98.25 90 ILE B C 1
ATOM 1464 O O . ILE B 1 90 ? -4.289 -17.078 1.491 1 98.25 90 ILE B O 1
ATOM 1468 N N . ARG B 1 91 ? -4.895 -16.938 3.678 1 96.19 91 ARG B N 1
ATOM 1469 C CA . ARG B 1 91 ? -4.293 -18.219 4.023 1 96.19 91 ARG B CA 1
ATOM 1470 C C . ARG B 1 91 ? -5.242 -19.359 3.707 1 96.19 91 ARG B C 1
ATOM 1472 O O . ARG B 1 91 ? -6.449 -19.266 3.928 1 96.19 91 ARG B O 1
ATOM 1479 N N . SER B 1 92 ? -4.527 -20.281 3.059 1 85.94 92 SER B N 1
ATOM 1480 C CA . SER B 1 92 ? -5.27 -21.5 2.754 1 85.94 92 SER B CA 1
ATOM 1481 C C . SER B 1 92 ? -5.492 -22.328 4.008 1 85.94 92 SER B C 1
ATOM 1483 O O . SER B 1 92 ? -4.586 -22.484 4.828 1 85.94 92 SER B O 1
ATOM 1485 N N . GLY B 1 93 ? -6.684 -22.578 4.602 1 70.81 93 GLY B N 1
ATOM 1486 C CA . GLY B 1 93 ? -6.98 -23.453 5.723 1 70.81 93 GLY B CA 1
ATOM 1487 C C . GLY B 1 93 ? -7.996 -22.859 6.684 1 70.81 93 GLY B C 1
ATOM 1488 O O . GLY B 1 93 ? -8.211 -23.406 7.777 1 70.81 93 GLY B O 1
ATOM 1489 N N . CYS B 1 94 ? -8.539 -21.844 6.617 1 44.78 94 CYS B N 1
ATOM 1490 C CA . CYS B 1 94 ? -9.664 -21.797 7.547 1 44.78 94 CYS B CA 1
ATOM 1491 C C . CYS B 1 94 ? -10.703 -22.859 7.188 1 44.78 94 CYS B C 1
ATOM 1493 O O . CYS B 1 94 ? -10.852 -23.219 6.02 1 44.78 94 CYS B O 1
#

Secondary structure (DSSP, 8-state):
------------SEEEEEETT-S--EEEEGGG--SHHHHHHHHHHHTT---HHHHHHEEEEEE-TTS-EEEGGGS-HHHHHHH-SEEEEEE---/---------S--SEEEEEETT-S-BEEEEGGG--SHHHHHHHHHHHTT---HHHHHHEEEEEE-TTS-EEEGGGS-HHHHHHH-SEEEEEETT-

pLDDT: mean 89.13, std 19.82, range [25.14, 98.81]

InterPro domains:
  IPR003311 AUX/IAA protein [PTHR31734] (11-92)
  IPR033389 AUX/IAA domain [PF02309] (9-49)
  IPR033389 AUX/IAA domain [PF02309] (57-92)
  IPR053793 PB1-like domain [PS51745] (12-94)

Foldseek 3Di:
DPPPVPPPPVDQCKAWEAEPPDPDIDIDRVVVDDDPVVVLVVVCVVVVPDDPVQSVQKFKWFQFPVRDIDTPVVDDPVVCSVTGRHIYIYGRDD/DPPPVPDPPVDQLWAWEEEPPDPDIDIDRVVVDDDPVVVLVVVCVVVVPDDPVQSVQKFKWFQFQRRDIDTPVVDDPVVCSVTGRHIYIYGHDD

Organism: Hibiscus syriacus (NCBI:txid106335)

Nearest PDB structures (foldseek):
  4chk-assembly6_G  TM=8.693E-01  e=1.101E-07  Arabidopsis thaliana
  4chk-assembly1_A  TM=8.451E-01  e=1.258E-07  Arabidopsis thaliana
  4chk-assembly4_H  TM=8.626E-01  e=2.808E-07  Arabidopsis thaliana
  4chk-assembly6_B-4  TM=8.477E-01  e=2.808E-07  Arabidopsis thaliana
  4chk-assembly1_E  TM=8.313E-01  e=3.002E-07  Arabidopsis thaliana